Protein 4OQZ (pdb70)

B-factor: mean 64.64, std 20.41, range [25.81, 159.76]

Structure (mmCIF, N/CA/C/O backbone):
data_4OQZ
#
_entry.id   4OQZ
#
_cell.length_a   50.272
_cell.length_b   73.964
_cell.length_c   166.503
_cell.angle_alpha   90.00
_cell.angle_beta   90.00
_cell.angle_gamma   90.00
#
_symmetry.space_group_name_H-M   'I 2 2 2'
#
loop_
_entity.id
_entity.type
_entity.pdbx_description
1 polymer 'Putative oxidoreductase YfjR'
2 water water
#
loop_
_atom_site.group_PDB
_atom_site.id
_atom_site.type_symbol
_atom_site.label_atom_id
_atom_site.label_alt_id
_atom_site.label_comp_id
_atom_site.label_asym_id
_atom_site.label_entity_id
_atom_site.label_seq_id
_atom_site.pdbx_PDB_ins_code
_atom_site.Cartn_x
_atom_site.Cartn_y
_atom_site.Cartn_z
_atom_site.occupancy
_atom_site.B_iso_or_equiv
_atom_site.auth_seq_id
_atom_site.auth_comp_id
_atom_site.auth_asym_id
_atom_site.auth_atom_id
_atom_site.pdbx_PDB_model_num
ATOM 1 N N . GLN A 1 3 ? -14.815 0.755 -32.518 1.00 65.25 3 GLN A N 1
ATOM 2 C CA . GLN A 1 3 ? -14.832 0.251 -33.894 1.00 67.42 3 GLN A CA 1
ATOM 3 C C . GLN A 1 3 ? -15.853 -0.907 -33.996 1.00 67.69 3 GLN A C 1
ATOM 4 O O . GLN A 1 3 ? -17.017 -0.679 -33.695 1.00 67.75 3 GLN A O 1
ATOM 10 N N . SER A 1 4 ? -15.436 -2.127 -34.385 1.00 60.96 4 SER A N 1
ATOM 11 C CA . SER A 1 4 ? -16.295 -3.319 -34.455 1.00 60.02 4 SER A CA 1
ATOM 12 C C . SER A 1 4 ? -15.469 -4.522 -33.989 1.00 61.60 4 SER A C 1
ATOM 13 O O . SER A 1 4 ? -14.253 -4.520 -34.179 1.00 58.48 4 SER A O 1
ATOM 16 N N . VAL A 1 5 ? -16.111 -5.529 -33.342 1.00 58.31 5 VAL A N 1
ATOM 17 C CA . VAL A 1 5 ? -15.413 -6.713 -32.781 1.00 55.55 5 VAL A CA 1
ATOM 18 C C . VAL A 1 5 ? -16.313 -7.992 -32.683 1.00 61.00 5 VAL A C 1
ATOM 19 O O . VAL A 1 5 ? -17.537 -7.882 -32.582 1.00 61.64 5 VAL A O 1
ATOM 23 N N . THR A 1 6 ? -15.692 -9.188 -32.648 1.00 56.99 6 THR A N 1
ATOM 24 C CA . THR A 1 6 ? -16.430 -10.431 -32.433 1.00 56.85 6 THR A CA 1
ATOM 25 C C . THR A 1 6 ? -16.039 -11.070 -31.079 1.00 56.01 6 THR A C 1
ATOM 26 O O . THR A 1 6 ? -14.851 -11.122 -30.756 1.00 51.78 6 THR A O 1
ATOM 30 N N . VAL A 1 7 ? -17.051 -11.604 -30.334 1.00 52.93 7 VAL A N 1
ATOM 31 C CA . VAL A 1 7 ? -16.857 -12.361 -29.090 1.00 50.74 7 VAL A CA 1
ATOM 32 C C . VAL A 1 7 ? -17.490 -13.760 -29.270 1.00 58.42 7 VAL A C 1
ATOM 33 O O . VAL A 1 7 ? -18.685 -13.860 -29.529 1.00 57.58 7 VAL A O 1
ATOM 37 N N . ILE A 1 8 ? -16.672 -14.827 -29.168 1.00 57.86 8 ILE A N 1
ATOM 38 C CA . ILE A 1 8 ? -17.119 -16.225 -29.244 1.00 59.31 8 ILE A CA 1
ATOM 39 C C . ILE A 1 8 ? -16.911 -16.843 -27.841 1.00 60.83 8 ILE A C 1
ATOM 40 O O . ILE A 1 8 ? -15.823 -16.733 -27.284 1.00 57.39 8 ILE A O 1
ATOM 45 N N . GLY A 1 9 ? -17.973 -17.424 -27.283 1.00 58.44 9 GLY A N 1
ATOM 46 C CA . GLY A 1 9 ? -17.977 -18.048 -25.966 1.00 56.74 9 GLY A CA 1
ATOM 47 C C . GLY A 1 9 ? -18.615 -17.111 -24.981 1.00 60.21 9 GLY A C 1
ATOM 48 O O . GLY A 1 9 ? -17.989 -16.137 -24.570 1.00 57.86 9 GLY A O 1
ATOM 49 N N . LEU A 1 10 ? -19.882 -17.362 -24.634 1.00 61.14 10 LEU A N 1
ATOM 50 C CA . LEU A 1 10 ? -20.603 -16.457 -23.745 1.00 59.65 10 LEU A CA 1
ATOM 51 C C . LEU A 1 10 ? -20.930 -16.948 -22.347 1.00 66.16 10 LEU A C 1
ATOM 52 O O . LEU A 1 10 ? -22.083 -16.871 -21.896 1.00 69.28 10 LEU A O 1
ATOM 57 N N . GLY A 1 11 ? -19.894 -17.415 -21.666 1.00 60.87 11 GLY A N 1
ATOM 58 C CA . GLY A 1 11 ? -19.935 -17.781 -20.259 1.00 59.93 11 GLY A CA 1
ATOM 59 C C . GLY A 1 11 ? -19.839 -16.469 -19.500 1.00 60.52 11 GLY A C 1
ATOM 60 O O . GLY A 1 11 ? -19.848 -15.411 -20.136 1.00 59.69 11 GLY A O 1
ATOM 61 N N . PRO A 1 12 ? -19.731 -16.431 -18.166 1.00 55.52 12 PRO A N 1
ATOM 62 C CA . PRO A 1 12 ? -19.675 -15.117 -17.498 1.00 52.88 12 PRO A CA 1
ATOM 63 C C . PRO A 1 12 ? -18.529 -14.217 -17.974 1.00 53.00 12 PRO A C 1
ATOM 64 O O . PRO A 1 12 ? -18.706 -12.997 -18.070 1.00 50.74 12 PRO A O 1
ATOM 68 N N . MET A 1 13 ? -17.386 -14.818 -18.348 1.00 48.83 13 MET A N 1
ATOM 69 C CA . MET A 1 13 ? -16.237 -14.041 -18.828 1.00 45.68 13 MET A CA 1
ATOM 70 C C . MET A 1 13 ? -16.515 -13.343 -20.172 1.00 48.60 13 MET A C 1
ATOM 71 O O . MET A 1 13 ? -16.449 -12.118 -20.230 1.00 47.94 13 MET A O 1
ATOM 76 N N . GLY A 1 14 ? -16.922 -14.106 -21.184 1.00 44.96 14 GLY A N 1
ATOM 77 C CA . GLY A 1 14 ? -17.275 -13.591 -22.506 1.00 46.93 14 GLY A CA 1
ATOM 78 C C . GLY A 1 14 ? -18.465 -12.643 -22.533 1.00 52.11 14 GLY A C 1
ATOM 79 O O . GLY A 1 14 ? -18.468 -11.692 -23.324 1.00 51.46 14 GLY A O 1
ATOM 80 N N . GLN A 1 15 ? -19.491 -12.890 -21.669 1.00 48.84 15 GLN A N 1
ATOM 81 C CA . GLN A 1 15 ? -20.670 -12.006 -21.546 1.00 50.43 15 GLN A CA 1
ATOM 82 C C . GLN A 1 15 ? -20.210 -10.663 -20.978 1.00 53.82 15 GLN A C 1
ATOM 83 O O . GLN A 1 15 ? -20.683 -9.624 -21.435 1.00 54.76 15 GLN A O 1
ATOM 89 N N . ALA A 1 16 ? -19.254 -10.676 -20.021 1.00 49.16 16 ALA A N 1
ATOM 90 C CA . ALA A 1 16 ? -18.759 -9.414 -19.459 1.00 47.75 16 ALA A CA 1
ATOM 91 C C . ALA A 1 16 ? -17.920 -8.635 -20.494 1.00 50.83 16 ALA A C 1
ATOM 92 O O . ALA A 1 16 ? -18.029 -7.401 -20.542 1.00 51.19 16 ALA A O 1
ATOM 94 N N . MET A 1 17 ? -17.156 -9.356 -21.350 1.00 46.28 17 MET A N 1
ATOM 95 C CA . MET A 1 17 ? -16.309 -8.777 -22.415 1.00 47.24 17 MET A CA 1
ATOM 96 C C . MET A 1 17 ? -17.191 -8.080 -23.471 1.00 53.00 17 MET A C 1
ATOM 97 O O . MET A 1 17 ? -17.002 -6.890 -23.738 1.00 55.36 17 MET A O 1
ATOM 102 N N . ALA A 1 18 ? -18.188 -8.790 -24.011 1.00 48.24 18 ALA A N 1
ATOM 103 C CA . ALA A 1 18 ? -19.160 -8.214 -24.954 1.00 50.74 18 ALA A CA 1
ATOM 104 C C . ALA A 1 18 ? -19.868 -6.938 -24.431 1.00 55.53 18 ALA A C 1
ATOM 105 O O . ALA A 1 18 ? -19.977 -5.965 -25.173 1.00 57.88 18 ALA A O 1
ATOM 107 N N . ALA A 1 19 ? -20.301 -6.926 -23.162 1.00 51.77 19 ALA A N 1
ATOM 108 C CA . ALA A 1 19 ? -20.967 -5.781 -22.522 1.00 53.14 19 ALA A CA 1
ATOM 109 C C . ALA A 1 19 ? -20.005 -4.572 -22.406 1.00 54.03 19 ALA A C 1
ATOM 110 O O . ALA A 1 19 ? -20.434 -3.437 -22.623 1.00 55.24 19 ALA A O 1
ATOM 112 N N . ALA A 1 20 ? -18.708 -4.822 -22.094 1.00 46.95 20 ALA A N 1
ATOM 113 C CA . ALA A 1 20 ? -17.662 -3.794 -22.051 1.00 46.56 20 ALA A CA 1
ATOM 114 C C . ALA A 1 20 ? -17.470 -3.225 -23.475 1.00 51.48 20 ALA A C 1
ATOM 115 O O . ALA A 1 20 ? -17.427 -2.000 -23.636 1.00 53.46 20 ALA A O 1
ATOM 117 N N . TYR A 1 21 ? -17.457 -4.107 -24.513 1.00 44.99 21 TYR A N 1
ATOM 118 C CA . TYR A 1 21 ? -17.381 -3.636 -25.898 1.00 47.58 21 TYR A CA 1
ATOM 119 C C . TYR A 1 21 ? -18.602 -2.807 -26.304 1.00 56.23 21 TYR A C 1
ATOM 120 O O . TYR A 1 21 ? -18.435 -1.739 -26.888 1.00 58.70 21 TYR A O 1
ATOM 129 N N . LEU A 1 22 ? -19.826 -3.252 -25.945 1.00 54.97 22 LEU A N 1
ATOM 130 C CA . LEU A 1 22 ? -21.045 -2.499 -26.230 1.00 57.05 22 LEU A CA 1
ATOM 131 C C . LEU A 1 22 ? -21.049 -1.139 -25.495 1.00 62.39 22 LEU A C 1
ATOM 132 O O . LEU A 1 22 ? -21.427 -0.130 -26.091 1.00 65.63 22 LEU A O 1
ATOM 137 N N . ASP A 1 23 ? -20.575 -1.114 -24.236 1.00 56.12 23 ASP A N 1
ATOM 138 C CA . ASP A 1 23 ? -20.474 0.106 -23.407 1.00 59.13 23 ASP A CA 1
ATOM 139 C C . ASP A 1 23 ? -19.555 1.160 -24.035 1.00 64.38 23 ASP A C 1
ATOM 140 O O . ASP A 1 23 ? -19.733 2.350 -23.774 1.00 65.92 23 ASP A O 1
ATOM 145 N N . ARG A 1 24 ? -18.536 0.702 -24.806 1.00 57.89 24 ARG A N 1
ATOM 146 C CA . ARG A 1 24 ? -17.567 1.562 -25.477 1.00 58.01 24 ARG A CA 1
ATOM 147 C C . ARG A 1 24 ? -17.930 1.929 -26.923 1.00 66.25 24 ARG A C 1
ATOM 148 O O . ARG A 1 24 ? -17.140 2.588 -27.601 1.00 68.35 24 ARG A O 1
ATOM 156 N N . GLY A 1 25 ? -19.138 1.560 -27.352 1.00 64.08 25 GLY A N 1
ATOM 157 C CA . GLY A 1 25 ? -19.659 1.875 -28.675 1.00 66.80 25 GLY A CA 1
ATOM 158 C C . GLY A 1 25 ? -19.265 0.916 -29.774 1.00 69.50 25 GLY A C 1
ATOM 159 O O . GLY A 1 25 ? -19.430 1.235 -30.956 1.00 71.61 25 GLY A O 1
ATOM 160 N N . TYR A 1 26 ? -18.746 -0.265 -29.407 1.00 62.48 26 TYR A N 1
ATOM 161 C CA . TYR A 1 26 ? -18.339 -1.239 -30.427 1.00 61.01 26 TYR A CA 1
ATOM 162 C C . TYR A 1 26 ? -19.532 -1.944 -31.035 1.00 67.19 26 TYR A C 1
ATOM 163 O O . TYR A 1 26 ? -20.450 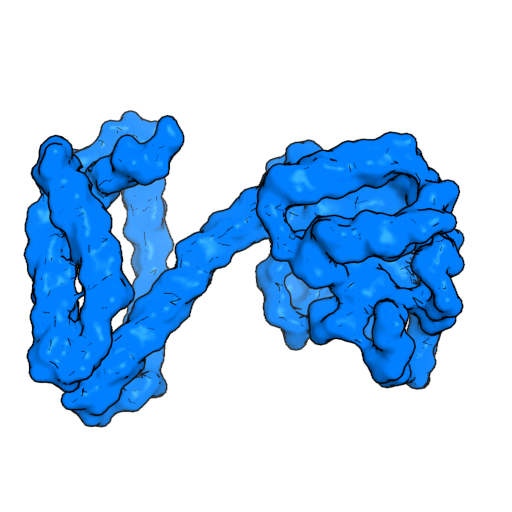-2.360 -30.333 1.00 65.39 26 TYR A O 1
ATOM 172 N N . GLU A 1 27 ? -19.496 -2.103 -32.361 1.00 67.38 27 GLU A N 1
ATOM 173 C CA . GLU A 1 27 ? -20.448 -2.884 -33.117 1.00 69.06 27 GLU A CA 1
ATOM 174 C C . GLU A 1 27 ? -20.084 -4.328 -32.732 1.00 68.42 27 GLU A C 1
ATOM 175 O O . GLU A 1 27 ? -18.969 -4.767 -33.011 1.00 64.17 27 GLU A O 1
ATOM 181 N N . VAL A 1 28 ? -20.954 -5.021 -31.975 1.00 66.52 28 VAL A N 1
ATOM 182 C CA . VAL A 1 28 ? -20.611 -6.377 -31.494 1.00 64.63 28 VAL A CA 1
ATOM 183 C C . VAL A 1 28 ? -21.353 -7.547 -32.180 1.00 67.65 28 VAL A C 1
ATOM 184 O O . VAL A 1 28 ? -22.584 -7.569 -32.192 1.00 67.98 28 VAL A O 1
ATOM 188 N N . THR A 1 29 ? -20.576 -8.535 -32.688 1.00 63.81 29 THR A N 1
ATOM 189 C CA . THR A 1 29 ? -21.068 -9.783 -33.298 1.00 66.32 29 THR A CA 1
ATOM 190 C C . THR A 1 29 ? -20.710 -10.916 -32.339 1.00 71.73 29 THR A C 1
ATOM 191 O O . THR A 1 29 ? -19.603 -10.934 -31.807 1.00 69.05 29 THR A O 1
ATOM 195 N N . LEU A 1 30 ? -21.660 -11.821 -32.063 1.00 72.02 30 LEU A N 1
ATOM 196 C CA . LEU A 1 30 ? -21.447 -12.911 -31.099 1.00 70.67 30 LEU A CA 1
ATOM 197 C C . LEU A 1 30 ? -21.665 -14.307 -31.685 1.00 76.65 30 LEU A C 1
ATOM 198 O O . LEU A 1 30 ? -22.210 -14.451 -32.769 1.00 78.13 30 LEU A O 1
ATOM 203 N N . TRP A 1 31 ? -21.283 -15.325 -30.891 1.00 72.60 31 TRP A N 1
ATOM 204 C CA . TRP A 1 31 ? -21.542 -16.747 -31.045 1.00 74.10 31 TRP A CA 1
ATOM 205 C C . TRP A 1 31 ? -21.374 -17.517 -29.721 1.00 73.80 31 TRP A C 1
ATOM 206 O O . TRP A 1 31 ? -20.458 -17.232 -28.947 1.00 66.87 31 TRP A O 1
ATOM 217 N N . ASN A 1 32 ? -22.283 -18.476 -29.465 1.00 73.20 32 ASN A N 1
ATOM 218 C CA . ASN A 1 32 ? -22.248 -19.393 -28.326 1.00 73.38 32 ASN A CA 1
ATOM 219 C C . ASN A 1 32 ? -22.980 -20.680 -28.701 1.00 82.88 32 ASN A C 1
ATOM 220 O O . ASN A 1 32 ? -23.936 -20.632 -29.490 1.00 85.45 32 ASN A O 1
ATOM 225 N N . ARG A 1 33 ? -22.536 -21.830 -28.140 1.00 81.63 33 ARG A N 1
ATOM 226 C CA . ARG A 1 33 ? -23.164 -23.140 -28.371 1.00 87.34 33 ARG A CA 1
ATOM 227 C C . ARG A 1 33 ? -24.610 -23.129 -27.849 1.00 96.65 33 ARG A C 1
ATOM 228 O O . ARG A 1 33 ? -25.482 -23.753 -28.446 1.00 101.57 33 ARG A O 1
ATOM 236 N N . THR A 1 34 ? -24.851 -22.394 -26.744 1.00 92.64 34 THR A N 1
ATOM 237 C CA . THR A 1 34 ? -26.172 -22.209 -26.146 1.00 95.13 34 THR A CA 1
ATOM 238 C C . THR A 1 34 ? -26.587 -20.768 -26.484 1.00 99.29 34 THR A C 1
ATOM 239 O O . THR A 1 34 ? -25.989 -19.824 -25.966 1.00 94.98 34 THR A O 1
ATOM 243 N N . ALA A 1 35 ? -27.549 -20.603 -27.417 1.00 100.94 35 ALA A N 1
ATOM 244 C CA . ALA A 1 35 ? -28.026 -19.296 -27.892 1.00 100.86 35 ALA A CA 1
ATOM 245 C C . ALA A 1 35 ? -28.679 -18.429 -26.809 1.00 103.91 35 ALA A C 1
ATOM 246 O O . ALA A 1 35 ? -28.507 -17.209 -26.829 1.00 100.88 35 ALA A O 1
ATOM 248 N N . SER A 1 36 ? -29.396 -19.059 -25.854 1.00 102.90 36 SER A N 1
ATOM 249 C CA . SER A 1 36 ? -30.080 -18.382 -24.745 1.00 101.84 36 SER A CA 1
ATOM 250 C C . SER A 1 36 ? -29.160 -17.606 -23.796 1.00 98.62 36 SER A C 1
ATOM 251 O O . SER A 1 36 ? -29.651 -16.864 -22.946 1.00 97.65 36 SER A O 1
ATOM 254 N N . ARG A 1 37 ? -27.825 -17.736 -23.965 1.00 91.04 37 ARG A N 1
ATOM 255 C CA . ARG A 1 37 ? -26.847 -16.997 -23.172 1.00 84.97 37 ARG A CA 1
ATOM 256 C C . ARG A 1 37 ? -26.507 -15.627 -23.789 1.00 84.23 37 ARG A C 1
ATOM 257 O O . ARG A 1 37 ? -25.959 -14.774 -23.103 1.00 81.57 37 ARG A O 1
ATOM 265 N N . ALA A 1 38 ? -26.905 -15.395 -25.049 1.00 81.03 38 ALA A N 1
ATOM 266 C CA . ALA A 1 38 ? -26.720 -14.134 -25.773 1.00 79.52 38 ALA A CA 1
ATOM 267 C C . ALA A 1 38 ? -27.946 -13.193 -25.697 1.00 86.04 38 ALA A C 1
ATOM 268 O O . ALA A 1 38 ? -27.860 -12.064 -26.192 1.00 85.81 38 ALA A O 1
ATOM 270 N N . ASP A 1 39 ? -29.081 -13.661 -25.097 1.00 83.89 39 ASP A N 1
ATOM 271 C CA . ASP A 1 39 ? -30.350 -12.932 -24.969 1.00 86.39 39 ASP A CA 1
ATOM 272 C C . ASP A 1 39 ? -30.185 -11.472 -24.553 1.00 86.52 39 ASP A C 1
ATOM 273 O O . ASP A 1 39 ? -30.454 -10.580 -25.351 1.00 87.10 39 ASP A O 1
ATOM 278 N N . ALA A 1 40 ? -29.713 -11.235 -23.332 1.00 80.55 40 ALA A N 1
ATOM 279 C CA . ALA A 1 40 ? -29.506 -9.894 -22.779 1.00 79.05 40 ALA A CA 1
ATOM 280 C C . ALA A 1 40 ? -28.622 -9.031 -23.694 1.00 79.54 40 ALA A C 1
ATOM 281 O O . ALA A 1 40 ? -28.993 -7.896 -24.002 1.00 79.83 40 ALA A O 1
ATOM 283 N N . LEU A 1 41 ? -27.512 -9.601 -24.194 1.00 72.50 41 LEU A N 1
ATOM 284 C CA . LEU A 1 41 ? -26.604 -8.918 -25.107 1.00 69.92 41 LEU A CA 1
ATOM 285 C C . LEU A 1 41 ? -27.306 -8.483 -26.402 1.00 76.84 41 LEU A C 1
ATOM 286 O O . LEU A 1 41 ? -27.166 -7.320 -26.770 1.00 75.81 41 LEU A O 1
ATOM 291 N N . VAL A 1 42 ? -28.109 -9.385 -27.051 1.00 77.46 42 VAL A N 1
ATOM 292 C CA . VAL A 1 42 ? -28.873 -9.088 -28.275 1.00 82.63 42 VAL A CA 1
ATOM 293 C C . VAL A 1 42 ? -29.867 -7.947 -28.021 1.00 90.09 42 VAL A C 1
ATOM 294 O O . VAL A 1 42 ? -29.994 -7.043 -28.853 1.00 90.57 42 VAL A O 1
ATOM 298 N N . ALA A 1 43 ? -30.545 -7.985 -26.862 1.00 88.07 43 ALA A N 1
ATOM 299 C CA . ALA A 1 43 ? -31.527 -6.972 -26.467 1.00 91.21 43 ALA A CA 1
ATOM 300 C C . ALA A 1 43 ? -30.879 -5.591 -26.360 1.00 92.40 43 ALA A C 1
ATOM 301 O O . ALA A 1 43 ? -31.554 -4.602 -26.594 1.00 94.79 43 ALA A O 1
ATOM 303 N N . ARG A 1 44 ? -29.564 -5.539 -26.066 1.00 83.51 44 ARG A N 1
ATOM 304 C CA . ARG A 1 44 ? -28.741 -4.326 -25.953 1.00 80.82 44 ARG A CA 1
ATOM 305 C C . ARG A 1 44 ? -28.190 -3.828 -27.296 1.00 85.05 44 ARG A C 1
ATOM 306 O O . ARG A 1 44 ? -27.739 -2.687 -27.388 1.00 86.43 44 ARG A O 1
ATOM 314 N N . GLY A 1 45 ? -28.225 -4.677 -28.312 1.00 79.96 45 GLY A N 1
ATOM 315 C CA . GLY A 1 45 ? -27.807 -4.292 -29.651 1.00 80.81 45 GLY A CA 1
ATOM 316 C C . GLY A 1 45 ? -26.724 -5.156 -30.259 1.00 81.00 45 GLY A C 1
ATOM 317 O O . GLY A 1 45 ? -26.286 -4.878 -31.377 1.00 80.72 45 GLY A O 1
ATOM 318 N N . ALA A 1 46 ? -26.271 -6.199 -29.530 1.00 73.27 46 ALA A N 1
ATOM 319 C CA . ALA A 1 46 ? -25.276 -7.129 -30.059 1.00 70.63 46 ALA A CA 1
ATOM 320 C C . ALA A 1 46 ? -25.946 -8.036 -31.113 1.00 77.33 46 ALA A C 1
ATOM 321 O O . ALA A 1 46 ? -27.167 -8.260 -31.066 1.00 79.75 46 ALA A O 1
ATOM 323 N N . LYS A 1 47 ? -25.186 -8.457 -32.120 1.00 73.71 47 LYS A N 1
ATOM 324 C CA . LYS A 1 47 ? -25.732 -9.279 -33.209 1.00 77.33 47 LYS A CA 1
ATOM 325 C C . LYS A 1 47 ? -25.320 -10.729 -32.982 1.00 81.02 47 LYS A C 1
ATOM 326 O O . LYS A 1 47 ? -24.126 -11.012 -32.809 1.00 77.21 47 LYS A O 1
ATOM 332 N N . LEU A 1 48 ? -26.304 -11.635 -32.937 1.00 80.01 48 LEU A N 1
ATOM 333 C CA . LEU A 1 48 ? -26.075 -13.064 -32.732 1.00 81.16 48 LEU A CA 1
ATOM 334 C C . LEU A 1 48 ? -25.814 -13.701 -34.086 1.00 87.37 48 LEU A C 1
ATOM 335 O O . LEU A 1 48 ? -26.634 -13.536 -34.985 1.00 91.99 48 LEU A O 1
ATOM 340 N N . ALA A 1 49 ? -24.702 -14.432 -34.256 1.00 81.28 49 ALA A N 1
ATOM 341 C CA . ALA A 1 49 ? -24.464 -15.111 -35.543 1.00 83.88 49 ALA A CA 1
ATOM 342 C C . ALA A 1 49 ? -25.169 -16.469 -35.529 1.00 90.44 49 ALA A C 1
ATOM 343 O O . ALA A 1 49 ? -25.442 -17.004 -34.451 1.00 88.63 49 ALA A O 1
ATOM 345 N N . ALA A 1 50 ? -25.496 -17.028 -36.710 1.00 91.84 50 ALA A N 1
ATOM 346 C CA . ALA A 1 50 ? -26.149 -18.333 -36.711 1.00 94.67 50 ALA A CA 1
ATOM 347 C C . ALA A 1 50 ? -25.123 -19.460 -36.635 1.00 96.56 50 ALA A C 1
ATOM 348 O O . ALA A 1 50 ? -25.470 -20.578 -36.244 1.00 98.83 50 ALA A O 1
ATOM 350 N N . THR A 1 51 ? -23.850 -19.159 -36.986 1.00 88.85 51 THR A N 1
ATOM 351 C CA . THR A 1 51 ? -22.738 -20.114 -37.004 1.00 87.66 51 THR A CA 1
ATOM 352 C C . THR A 1 51 ? -21.416 -19.416 -36.632 1.00 87.34 51 THR A C 1
ATOM 353 O O . THR A 1 51 ? -21.311 -18.198 -36.819 1.00 83.65 51 THR A O 1
ATOM 357 N N . PRO A 1 52 ? -20.362 -20.189 -36.242 1.00 84.17 52 PRO A N 1
ATOM 358 C CA . PRO A 1 52 ? -19.040 -19.586 -35.994 1.00 79.83 52 PRO A CA 1
ATOM 359 C C . PRO A 1 52 ? -18.411 -18.915 -37.226 1.00 82.48 52 PRO A C 1
ATOM 360 O O . PRO A 1 52 ? -17.698 -17.929 -37.076 1.00 78.99 52 PRO A O 1
ATOM 364 N N . GLU A 1 53 ? -18.681 -19.441 -38.441 1.00 83.20 53 GLU A N 1
ATOM 365 C CA . GLU A 1 53 ? -18.182 -18.916 -39.721 1.00 83.04 53 GLU A CA 1
ATOM 366 C C . GLU A 1 53 ? -18.529 -17.432 -39.888 1.00 81.54 53 GLU A C 1
ATOM 367 O O . GLU A 1 53 ? -17.632 -16.614 -40.113 1.00 79.80 53 GLU A O 1
ATOM 373 N N . GLN A 1 54 ? -19.832 -17.098 -39.725 1.00 75.55 54 GLN A N 1
ATOM 374 C CA . GLN A 1 54 ? -20.398 -15.756 -39.856 1.00 74.88 54 GLN A CA 1
ATOM 375 C C . GLN A 1 54 ? -19.887 -14.847 -38.752 1.00 79.96 54 GLN A C 1
ATOM 376 O O . GLN A 1 54 ? -19.620 -13.673 -39.011 1.00 79.77 54 GLN A O 1
ATOM 382 N N . ALA A 1 55 ? -19.705 -15.400 -37.535 1.00 76.02 55 ALA A N 1
ATOM 383 C CA . ALA A 1 55 ? -19.148 -14.662 -36.396 1.00 72.78 55 ALA A CA 1
ATOM 384 C C . ALA A 1 55 ? -17.708 -14.231 -36.725 1.00 74.49 55 ALA A C 1
ATOM 385 O O . ALA A 1 55 ? -17.386 -13.065 -36.515 1.00 74.79 55 ALA A O 1
ATOM 387 N N . LEU A 1 56 ? -16.880 -15.144 -37.297 1.00 70.81 56 LEU A N 1
ATOM 388 C CA . LEU A 1 56 ? -15.470 -14.909 -37.680 1.00 69.91 56 LEU A CA 1
ATOM 389 C C . LEU A 1 56 ? -15.291 -13.903 -38.818 1.00 73.85 56 LEU A C 1
ATOM 390 O O . LEU A 1 56 ? -14.522 -12.955 -38.680 1.00 71.19 56 LEU A O 1
ATOM 395 N N . SER A 1 57 ? -15.981 -14.120 -39.946 1.00 72.39 57 SER A N 1
ATOM 396 C CA . SER A 1 57 ? -15.860 -13.250 -41.114 1.00 74.47 57 SER A CA 1
ATOM 397 C C . SER A 1 57 ? -16.433 -11.830 -40.956 1.00 79.11 57 SER A C 1
ATOM 398 O O . SER A 1 57 ? -16.198 -10.981 -41.821 1.00 80.51 57 SER A O 1
ATOM 401 N N . ALA A 1 58 ? -17.123 -11.554 -39.834 1.00 75.00 58 ALA A N 1
ATOM 402 C CA . ALA A 1 58 ? -17.710 -10.244 -39.558 1.00 74.33 58 ALA A CA 1
ATOM 403 C C . ALA A 1 58 ? -16.660 -9.201 -39.148 1.00 74.94 58 ALA A C 1
ATOM 404 O O . 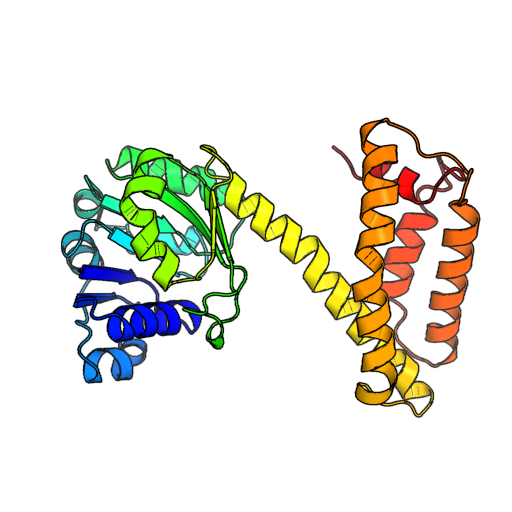ALA A 1 58 ? -16.933 -7.999 -39.269 1.00 74.49 58 ALA A O 1
ATOM 406 N N . ASN A 1 59 ? -15.485 -9.648 -38.623 1.00 68.42 59 ASN A N 1
ATOM 407 C CA . ASN A 1 59 ? -14.443 -8.743 -38.131 1.00 66.07 59 ASN A CA 1
ATOM 408 C C . ASN A 1 59 ? -13.044 -9.314 -38.200 1.00 68.64 59 ASN A C 1
ATOM 409 O O . ASN A 1 59 ? -12.861 -10.524 -38.075 1.00 67.43 59 ASN A O 1
ATOM 414 N N . GLU A 1 60 ? -12.048 -8.418 -38.298 1.00 65.97 60 GLU A N 1
ATOM 415 C CA . GLU A 1 60 ? -10.621 -8.763 -38.275 1.00 65.51 60 GLU A CA 1
ATOM 416 C C . GLU A 1 60 ? -10.200 -9.206 -36.841 1.00 64.19 60 GLU A C 1
ATOM 417 O O . GLU A 1 60 ? -9.366 -10.108 -36.710 1.00 63.91 60 GLU A O 1
ATOM 423 N N . LEU A 1 61 ? -10.760 -8.565 -35.781 1.00 56.86 61 LEU A N 1
ATOM 424 C CA . LEU A 1 61 ? -10.463 -8.934 -34.385 1.00 52.17 61 LEU A CA 1
ATOM 425 C C . LEU A 1 61 ? -11.529 -9.882 -33.830 1.00 52.87 61 LEU A C 1
ATOM 426 O O . LEU A 1 61 ? -12.690 -9.524 -33.788 1.00 50.46 61 LEU A O 1
ATOM 431 N N . VAL A 1 62 ? -11.125 -11.097 -33.434 1.00 51.91 62 VAL A N 1
ATOM 432 C CA . VAL A 1 62 ? -12.020 -12.125 -32.889 1.00 52.31 62 VAL A CA 1
ATOM 433 C C . VAL A 1 62 ? -11.546 -12.495 -31.464 1.00 54.42 62 VAL A C 1
ATOM 434 O O . VAL A 1 62 ? -10.422 -12.992 -31.279 1.00 51.72 62 VAL A O 1
ATOM 438 N N . ILE A 1 63 ? -12.428 -12.243 -30.475 1.00 52.67 63 ILE A N 1
ATOM 439 C CA . ILE A 1 63 ? -12.175 -12.527 -29.067 1.00 49.74 63 ILE A CA 1
ATOM 440 C C . ILE A 1 63 ? -12.757 -13.887 -28.720 1.00 54.88 63 ILE A C 1
ATOM 441 O O . ILE A 1 63 ? -13.964 -14.090 -28.882 1.00 56.32 63 ILE A O 1
ATOM 446 N N . LEU A 1 64 ? -11.898 -14.826 -28.280 1.00 52.01 64 LEU A N 1
ATOM 447 C CA . LEU A 1 64 ? -12.341 -16.169 -27.885 1.00 53.88 64 LEU A CA 1
ATOM 448 C C . LEU A 1 64 ? -12.279 -16.347 -26.354 1.00 56.42 64 LEU A C 1
ATOM 449 O O . LEU A 1 64 ? -11.244 -16.107 -25.737 1.00 53.20 64 LEU A O 1
ATOM 454 N N . SER A 1 65 ? -13.405 -16.752 -25.758 1.00 54.17 65 SER A N 1
ATOM 455 C CA . SER A 1 65 ? -13.513 -17.028 -24.328 1.00 52.52 65 SER A CA 1
ATOM 456 C C . SER A 1 65 ? -14.271 -18.341 -24.142 1.00 60.65 65 SER A C 1
ATOM 457 O O . SER A 1 65 ? -15.438 -18.353 -23.752 1.00 59.32 65 SER A O 1
ATOM 460 N N . LEU A 1 66 ? -13.594 -19.446 -24.476 1.00 61.73 66 LEU A N 1
ATOM 461 C CA . LEU A 1 66 ? -14.132 -20.801 -24.391 1.00 65.40 66 LEU A CA 1
ATOM 462 C C . LEU A 1 66 ? -13.598 -21.520 -23.146 1.00 69.78 66 LEU A C 1
ATOM 463 O O . LEU A 1 66 ? -12.821 -20.932 -22.387 1.00 66.33 66 LEU A O 1
ATOM 468 N N . ILE A 1 67 ? -14.034 -22.773 -22.916 1.00 70.55 67 ILE A N 1
ATOM 469 C CA . ILE A 1 67 ? -13.645 -23.574 -21.745 1.00 70.92 67 ILE A CA 1
ATOM 470 C C . ILE A 1 67 ? -12.121 -23.753 -21.667 1.00 73.75 67 ILE A C 1
ATOM 471 O O . ILE A 1 67 ? -11.508 -23.459 -20.636 1.00 70.72 67 ILE A O 1
ATOM 476 N N . ASP A 1 68 ? -11.524 -24.193 -22.780 1.00 72.18 68 ASP A N 1
ATOM 477 C CA . ASP A 1 68 ? -10.102 -24.499 -22.920 1.00 71.89 68 ASP A CA 1
ATOM 478 C C . ASP A 1 68 ? -9.722 -24.487 -24.424 1.00 79.76 68 ASP A C 1
ATOM 479 O O . ASP A 1 68 ? -10.566 -24.135 -25.257 1.00 79.87 68 ASP A O 1
ATOM 484 N N . TYR A 1 69 ? -8.463 -24.886 -24.772 1.00 78.45 69 TYR A N 1
ATOM 485 C CA . TYR A 1 69 ? -8.027 -24.960 -26.169 1.00 80.48 69 TYR A CA 1
ATOM 486 C C . TYR A 1 69 ? -8.658 -26.136 -26.885 1.00 88.47 69 TYR A C 1
ATOM 487 O O . TYR A 1 69 ? -8.940 -26.021 -28.071 1.00 90.34 69 TYR A O 1
ATOM 496 N N . ASP A 1 70 ? -8.948 -27.237 -26.162 1.00 86.87 70 ASP A N 1
ATOM 497 C CA . ASP A 1 70 ? -9.599 -28.435 -26.720 1.00 91.41 70 ASP A CA 1
ATOM 498 C C . ASP A 1 70 ? -10.991 -28.113 -27.295 1.00 95.89 70 ASP A C 1
ATOM 499 O O . ASP A 1 70 ? -11.393 -28.719 -28.285 1.00 98.92 70 ASP A O 1
ATOM 504 N N . ALA A 1 71 ? -11.716 -27.159 -26.668 1.00 89.34 71 ALA A N 1
ATOM 505 C CA . ALA A 1 71 ? -13.044 -26.714 -27.092 1.00 89.82 71 ALA A CA 1
ATOM 506 C C . ALA A 1 71 ? -12.966 -25.794 -28.312 1.00 94.60 71 ALA A C 1
ATOM 507 O O . ALA A 1 71 ? -13.934 -25.713 -29.068 1.00 97.68 71 ALA A O 1
ATOM 509 N N . MET A 1 72 ? -11.816 -25.115 -28.508 1.00 89.08 72 MET A N 1
ATOM 510 C CA . MET A 1 72 ? -11.544 -24.184 -29.614 1.00 88.75 72 MET A CA 1
ATOM 511 C C . MET A 1 72 ? -11.552 -24.866 -30.987 1.00 93.97 72 MET A C 1
ATOM 512 O O . MET A 1 72 ? -12.053 -24.279 -31.947 1.00 94.51 72 MET A O 1
ATOM 517 N N . TYR A 1 73 ? -11.007 -26.095 -31.075 1.00 91.33 73 TYR A N 1
ATOM 518 C CA . TYR A 1 73 ? -10.938 -26.881 -32.317 1.00 94.75 73 TYR A CA 1
ATOM 519 C C . TYR A 1 73 ? -12.308 -27.283 -32.874 1.00 100.17 73 TYR A C 1
ATOM 520 O O . TYR A 1 73 ? -12.418 -27.589 -34.069 1.00 103.34 73 TYR A O 1
ATOM 529 N N . GLY A 1 74 ? -13.322 -27.276 -32.004 1.00 94.06 74 GLY A N 1
ATOM 530 C CA . GLY A 1 74 ? -14.711 -27.572 -32.338 1.00 96.07 74 GLY A CA 1
ATOM 531 C C . GLY A 1 74 ? -15.371 -26.413 -33.058 1.00 97.14 74 GLY A C 1
ATOM 532 O O . GLY A 1 74 ? -16.093 -26.626 -34.037 1.00 99.28 74 GLY A O 1
ATOM 533 N N . VAL A 1 75 ? -15.123 -25.167 -32.573 1.00 88.70 75 VAL A N 1
ATOM 534 C CA . VAL A 1 75 ? -15.637 -23.931 -33.177 1.00 87.16 75 VAL A CA 1
ATOM 535 C C . VAL A 1 75 ? -15.092 -23.822 -34.618 1.00 94.47 75 VAL A C 1
ATOM 536 O O . VAL A 1 75 ? -15.861 -23.673 -35.570 1.00 96.08 75 VAL A O 1
ATOM 540 N N . LEU A 1 76 ? -13.774 -23.997 -34.763 1.00 91.91 76 LEU A N 1
ATOM 541 C CA . LEU A 1 76 ? -13.054 -23.934 -36.032 1.00 94.11 76 LEU A CA 1
ATOM 542 C C . LEU A 1 76 ? -13.335 -25.107 -36.986 1.00 104.31 76 LEU A C 1
ATOM 543 O O . LEU A 1 76 ? -13.017 -24.996 -38.169 1.00 106.50 76 LEU A O 1
ATOM 548 N N . GLU A 1 77 ? -13.958 -26.203 -36.490 1.00 103.73 77 GLU A N 1
ATOM 549 C CA . GLU A 1 77 ? -14.280 -27.415 -37.258 1.00 109.14 77 GLU A CA 1
ATOM 550 C C . GL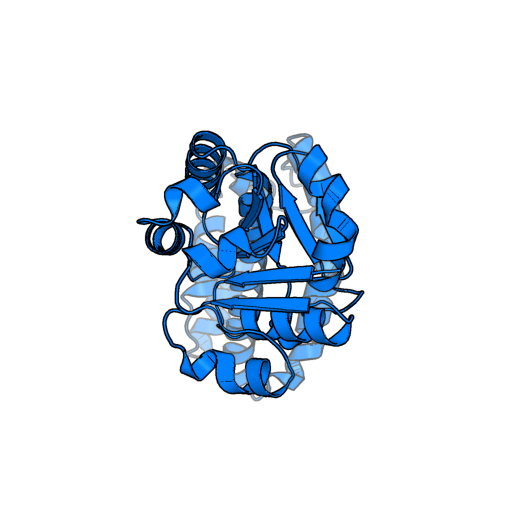U A 1 77 ? -15.312 -27.219 -38.394 1.00 117.54 77 GLU A C 1
ATOM 551 O O . GLU A 1 77 ? -16.455 -27.683 -38.299 1.0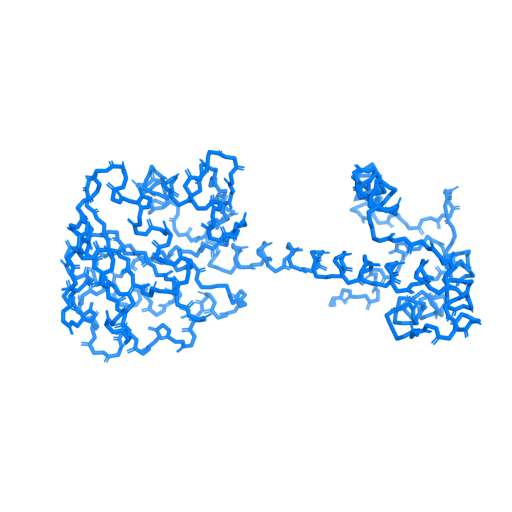0 121.28 77 GLU A O 1
ATOM 557 N N . GLY A 1 78 ? -14.869 -26.584 -39.479 1.00 113.15 78 GLY A N 1
ATOM 558 C CA . GLY A 1 78 ? -15.681 -26.300 -40.662 1.00 115.23 78 GLY A CA 1
ATOM 559 C C . GLY A 1 78 ? -15.690 -24.829 -41.037 1.00 113.74 78 GLY A C 1
ATOM 560 O O . GLY A 1 78 ? -16.224 -24.452 -42.084 1.00 116.30 78 GLY A O 1
ATOM 561 N N . ALA A 1 79 ? -15.086 -23.995 -40.178 1.00 102.65 79 ALA A N 1
ATOM 562 C CA . ALA A 1 79 ? -14.973 -22.544 -40.325 1.00 98.17 79 ALA A CA 1
ATOM 563 C C . ALA A 1 79 ? -13.617 -22.124 -40.930 1.00 98.11 79 ALA A C 1
ATOM 564 O O . ALA A 1 79 ? -13.345 -20.929 -41.086 1.00 95.46 79 ALA A O 1
ATOM 566 N N . GLU A 1 80 ? -12.791 -23.132 -41.279 1.00 93.51 80 GLU A N 1
ATOM 567 C CA . GLU A 1 80 ? -11.440 -23.084 -41.853 1.00 92.60 80 GLU A CA 1
ATOM 568 C C . GLU A 1 80 ? -11.048 -21.782 -42.568 1.00 93.68 80 GLU A C 1
ATOM 569 O O . GLU A 1 80 ? -10.180 -21.065 -42.073 1.00 91.17 80 GLU A O 1
ATOM 575 N N . GLU A 1 81 ? -11.709 -21.469 -43.700 1.00 91.03 81 GLU A N 1
ATOM 576 C CA . GLU A 1 81 ? -11.464 -20.283 -44.533 1.00 90.14 81 GLU A CA 1
ATOM 577 C C . GLU A 1 81 ? -11.707 -18.927 -43.830 1.00 88.60 81 GLU A C 1
ATOM 578 O O . GLU A 1 81 ? -11.088 -17.932 -44.209 1.00 87.21 81 GLU A O 1
ATOM 584 N N . ALA A 1 82 ? -12.595 -18.872 -42.826 1.00 82.30 82 ALA A N 1
ATOM 585 C CA . ALA A 1 82 ? -12.857 -17.605 -42.138 1.00 78.18 82 ALA A CA 1
ATOM 586 C C . ALA A 1 82 ? -11.711 -17.180 -41.217 1.00 78.45 82 ALA A C 1
ATOM 587 O O . ALA A 1 82 ? -11.694 -16.039 -40.764 1.00 75.05 82 ALA A O 1
ATOM 589 N N . VAL A 1 83 ? -10.762 -18.087 -40.947 1.00 75.71 83 VAL A N 1
ATOM 590 C CA . VAL A 1 83 ? -9.599 -17.817 -40.096 1.00 73.01 83 VAL A CA 1
ATOM 591 C C . VAL A 1 83 ? -8.577 -16.906 -40.805 1.00 74.62 83 VAL A C 1
ATOM 592 O O . VAL A 1 83 ? -7.994 -16.050 -40.145 1.00 69.69 83 VAL A O 1
ATOM 596 N N . ALA A 1 84 ? -8.394 -17.055 -42.146 1.00 73.34 84 ALA A N 1
ATOM 597 C CA . ALA A 1 84 ? -7.427 -16.258 -42.925 1.00 74.38 84 ALA A CA 1
ATOM 598 C C . ALA A 1 84 ? -7.574 -14.721 -42.813 1.00 78.16 84 ALA A C 1
ATOM 599 O O . ALA A 1 84 ? -8.678 -14.184 -42.973 1.00 77.23 84 ALA A O 1
ATOM 601 N N . GLY A 1 85 ? -6.449 -14.052 -42.528 1.00 75.57 85 GLY A N 1
ATOM 602 C CA . GLY A 1 85 ? -6.363 -12.601 -42.360 1.00 75.68 85 GLY A CA 1
ATOM 603 C C . GLY A 1 85 ? -7.028 -12.066 -41.097 1.00 81.02 85 GLY A C 1
ATOM 604 O O . GLY A 1 85 ? -7.399 -10.887 -41.032 1.00 81.15 85 GLY A O 1
ATOM 605 N N . ARG A 1 86 ? -7.223 -12.929 -40.091 1.00 76.90 86 ARG A N 1
ATOM 606 C CA . ARG A 1 86 ? -7.877 -12.532 -38.842 1.00 73.50 86 ARG A CA 1
ATOM 607 C C . ARG A 1 86 ? -6.978 -12.730 -37.650 1.00 74.03 86 ARG A C 1
ATOM 608 O O . ARG A 1 86 ? -6.140 -13.640 -37.642 1.00 73.85 86 ARG A O 1
ATOM 616 N N . VAL A 1 87 ? -7.151 -11.859 -36.643 1.00 67.29 87 VAL A N 1
ATOM 617 C CA . VAL A 1 87 ? -6.426 -11.912 -35.379 1.00 64.14 87 VAL A CA 1
ATOM 618 C C . VAL A 1 87 ? -7.354 -12.561 -34.361 1.00 65.36 87 VAL A C 1
ATOM 619 O O . VAL A 1 87 ? -8.436 -12.030 -34.074 1.00 64.82 87 VAL A O 1
ATOM 623 N N . LEU A 1 88 ? -6.962 -13.757 -33.888 1.00 61.37 88 LEU A N 1
ATOM 624 C CA . LEU A 1 88 ? -7.712 -14.547 -32.906 1.00 59.52 88 LEU A CA 1
ATOM 625 C C . LEU A 1 88 ? -7.063 -14.457 -31.515 1.00 58.86 88 LEU A C 1
ATOM 626 O O . LEU A 1 88 ? -5.925 -14.909 -31.311 1.00 58.88 88 LEU A O 1
ATOM 631 N N . VAL A 1 89 ? -7.772 -13.825 -30.583 1.00 52.39 89 VAL A N 1
ATOM 632 C CA . VAL A 1 89 ? -7.293 -13.605 -29.220 1.00 49.27 89 VAL A CA 1
ATOM 633 C C . VAL A 1 89 ? -7.912 -14.682 -28.357 1.00 53.30 89 VAL A C 1
ATOM 634 O O . VAL A 1 89 ? -9.127 -14.651 -28.091 1.00 52.32 89 VAL A O 1
ATOM 638 N N . ASN A 1 90 ? -7.090 -15.674 -27.976 1.00 49.62 90 ASN A N 1
ATOM 639 C CA . ASN A 1 90 ? -7.593 -16.790 -27.185 1.00 50.88 90 ASN A CA 1
ATOM 640 C C . ASN A 1 90 ? -7.391 -16.566 -25.701 1.00 54.28 90 ASN A C 1
ATOM 641 O O . ASN A 1 90 ? -6.271 -16.639 -25.198 1.00 54.52 90 ASN A O 1
ATOM 646 N N . LEU A 1 91 ? -8.489 -16.272 -25.010 1.00 51.61 91 LEU A N 1
ATOM 647 C CA . LEU A 1 91 ? -8.486 -15.966 -23.586 1.00 49.76 91 LEU A CA 1
ATOM 648 C C . LEU A 1 91 ? -8.800 -17.160 -22.682 1.00 59.65 91 LEU A C 1
ATOM 649 O O . LEU A 1 91 ? -8.820 -17.004 -21.465 1.00 59.09 91 LEU A O 1
ATOM 654 N N . SER A 1 92 ? -8.988 -18.358 -23.267 1.00 61.43 92 SER A N 1
ATOM 655 C CA . SER A 1 92 ? -9.261 -19.605 -22.537 1.00 62.95 92 SER A CA 1
ATOM 656 C C . SER A 1 92 ? -7.996 -20.074 -21.797 1.00 68.28 92 SER A C 1
ATOM 657 O O . SER A 1 92 ? -7.010 -20.479 -22.428 1.00 69.24 92 SER A O 1
ATOM 660 N N . SER A 1 93 ? -8.036 -19.997 -20.454 1.00 64.24 93 SER A N 1
ATOM 661 C CA . SER A 1 93 ? -6.945 -20.366 -19.554 1.00 63.24 93 SER A CA 1
ATOM 662 C C . SER A 1 93 ? -6.627 -21.878 -19.561 1.00 68.24 93 SER A C 1
ATOM 663 O O . SER A 1 93 ? -7.343 -22.682 -18.959 1.00 71.33 93 SER A O 1
ATOM 666 N N . ASP A 1 94 ? -5.566 -22.252 -20.259 1.00 61.49 94 ASP A N 1
ATOM 667 C CA . ASP A 1 94 ? -5.107 -23.635 -20.338 1.00 62.07 94 ASP A CA 1
ATOM 668 C C . ASP A 1 94 ? -3.563 -23.620 -20.286 1.00 61.65 94 ASP A C 1
ATOM 669 O O . ASP A 1 94 ? -2.981 -22.563 -20.049 1.00 58.08 94 ASP A O 1
ATOM 674 N N . THR A 1 95 ? -2.909 -24.771 -20.463 1.00 60.42 95 THR A N 1
ATOM 675 C CA . THR A 1 95 ? -1.452 -24.921 -20.376 1.00 60.23 95 THR A CA 1
ATOM 676 C C . THR A 1 95 ? -0.658 -24.227 -21.497 1.00 67.06 95 THR A C 1
ATOM 677 O O . THR A 1 95 ? -1.172 -24.122 -22.617 1.00 69.35 95 THR A O 1
ATOM 681 N N . PRO A 1 96 ? 0.639 -23.870 -21.245 1.00 63.04 96 PRO A N 1
ATOM 682 C CA . PRO A 1 96 ? 1.485 -23.301 -22.316 1.00 62.67 96 PRO A CA 1
ATOM 683 C C . PRO A 1 96 ? 1.626 -24.188 -23.548 1.00 69.33 96 PRO A C 1
ATOM 684 O O . PRO A 1 96 ? 1.711 -23.660 -24.652 1.00 70.60 96 PRO A O 1
ATOM 688 N N . GLU A 1 97 ? 1.646 -25.522 -23.366 1.00 67.46 97 GLU A N 1
ATOM 689 C CA . GLU A 1 97 ? 1.758 -26.486 -24.465 1.00 71.01 97 GLU A CA 1
ATOM 690 C C . GLU A 1 97 ? 0.530 -26.454 -25.384 1.00 75.16 97 GLU A C 1
ATOM 691 O O . GLU A 1 97 ? 0.681 -26.350 -26.601 1.00 77.34 97 GLU A O 1
ATOM 697 N N . LYS A 1 98 ? -0.683 -26.468 -24.800 1.00 71.38 98 LYS A N 1
ATOM 698 C CA . LYS A 1 98 ? -1.940 -26.372 -25.549 1.00 71.28 98 LYS A CA 1
ATOM 699 C C . LYS A 1 98 ? -2.120 -25.016 -26.259 1.00 69.42 98 LYS A C 1
ATOM 700 O O . LYS A 1 98 ? -2.715 -24.983 -27.336 1.00 71.09 98 LYS A O 1
ATOM 706 N N . ALA A 1 99 ? -1.550 -23.923 -25.696 1.00 59.70 99 ALA A N 1
ATOM 707 C CA . ALA A 1 99 ? -1.555 -22.593 -26.319 1.00 57.20 99 ALA A CA 1
ATOM 708 C C . ALA A 1 99 ? -0.624 -22.586 -27.563 1.00 64.38 99 ALA A C 1
ATOM 709 O O . ALA A 1 99 ? -0.982 -21.988 -28.586 1.00 63.05 99 ALA A O 1
ATOM 711 N N . ARG A 1 100 ? 0.556 -23.281 -27.478 1.00 63.69 100 ARG A N 1
ATOM 712 C CA . ARG A 1 100 ? 1.506 -23.412 -28.581 1.00 67.77 100 ARG A CA 1
ATOM 713 C C . ARG A 1 100 ? 0.904 -24.237 -29.711 1.00 75.60 100 ARG A C 1
ATOM 714 O O . ARG A 1 100 ? 1.180 -23.935 -30.876 1.00 77.94 100 ARG A O 1
ATOM 722 N N . ALA A 1 101 ? 0.086 -25.275 -29.379 1.00 72.19 101 ALA A N 1
ATOM 723 C CA . ALA A 1 101 ? -0.554 -26.120 -30.403 1.00 75.20 101 ALA A CA 1
ATOM 724 C C . ALA A 1 101 ? -1.724 -25.384 -31.060 1.00 75.70 101 ALA A C 1
ATOM 725 O O . ALA A 1 101 ? -1.997 -25.611 -32.233 1.00 77.20 101 ALA A O 1
ATOM 727 N N . ALA A 1 102 ? -2.377 -24.467 -30.322 1.00 67.71 102 ALA A N 1
ATOM 728 C CA . ALA A 1 102 ? -3.484 -23.657 -30.835 1.00 66.42 102 ALA A CA 1
ATOM 729 C C . ALA A 1 102 ? -2.974 -22.599 -31.814 1.00 71.40 102 ALA A C 1
ATOM 730 O O . ALA A 1 102 ? -3.541 -22.466 -32.899 1.00 73.74 102 ALA A O 1
ATOM 732 N N . ALA A 1 103 ? -1.882 -21.882 -31.448 1.00 67.27 103 ALA A N 1
ATOM 733 C CA . ALA A 1 103 ? -1.226 -20.859 -32.278 1.00 67.97 103 ALA A CA 1
ATOM 734 C C . ALA A 1 103 ? -0.748 -21.407 -33.611 1.00 74.24 103 ALA A C 1
ATOM 735 O O . ALA A 1 103 ? -0.938 -20.756 -34.641 1.00 74.57 103 ALA A O 1
ATOM 737 N N . ARG A 1 104 ? -0.120 -22.601 -33.575 1.00 72.19 104 ARG A N 1
ATOM 738 C CA . ARG A 1 104 ? 0.430 -23.322 -34.717 1.00 75.59 104 ARG A CA 1
ATOM 739 C C . ARG A 1 104 ? -0.650 -23.618 -35.765 1.00 81.23 104 ARG A C 1
ATOM 740 O O . ARG A 1 104 ? -0.421 -23.385 -36.956 1.00 85.81 104 ARG A O 1
ATOM 748 N N . ARG A 1 105 ? -1.824 -24.111 -35.321 1.00 74.68 105 ARG A N 1
ATOM 749 C CA . ARG A 1 105 ? -2.978 -24.415 -36.169 1.00 76.07 105 ARG A CA 1
ATOM 750 C C . ARG A 1 105 ? -3.585 -23.142 -36.813 1.00 79.34 105 ARG A C 1
ATOM 751 O O . ARG A 1 105 ? -3.935 -23.170 -37.990 1.00 82.02 105 ARG A O 1
ATOM 759 N N . VAL A 1 106 ? -3.702 -22.042 -36.045 1.00 72.52 106 VAL A N 1
ATOM 760 C CA . VAL A 1 106 ? -4.258 -20.756 -36.505 1.00 70.30 106 VAL A CA 1
ATOM 761 C C . VAL A 1 106 ? -3.380 -20.129 -37.621 1.00 76.28 106 VAL A C 1
ATOM 762 O O . VAL A 1 106 ? -3.921 -19.660 -38.631 1.00 78.70 106 VAL A O 1
ATOM 766 N N . ALA A 1 107 ? -2.037 -20.165 -37.449 1.00 71.12 107 ALA A N 1
ATOM 767 C CA . ALA A 1 107 ? -1.065 -19.637 -38.406 1.00 73.33 107 ALA A CA 1
ATOM 768 C C . ALA A 1 107 ? -1.128 -20.437 -39.702 1.00 81.39 107 ALA A C 1
ATOM 769 O O . ALA A 1 107 ? -1.018 -19.857 -40.790 1.00 83.06 107 ALA A O 1
ATOM 771 N N . GLU A 1 108 ? -1.328 -21.771 -39.580 1.00 79.63 108 GLU A N 1
ATOM 772 C CA . GLU A 1 108 ? -1.458 -22.716 -40.705 1.00 85.19 108 GLU A CA 1
ATOM 773 C C . GLU A 1 108 ? -2.678 -22.298 -41.540 1.00 90.11 108 GLU A C 1
ATOM 774 O O . GLU A 1 108 ? -2.605 -22.313 -42.761 1.00 93.96 108 GLU A O 1
ATOM 780 N N . LEU A 1 109 ? -3.750 -21.827 -40.867 1.00 82.82 109 LEU A N 1
ATOM 781 C CA . LEU A 1 109 ? -4.984 -21.330 -41.469 1.00 82.96 109 LEU A CA 1
ATOM 782 C C . LEU A 1 109 ? -4.909 -19.859 -41.960 1.00 84.75 109 LEU A C 1
ATOM 783 O O . LEU A 1 109 ? -5.916 -19.313 -42.419 1.00 84.54 109 LEU A O 1
ATOM 788 N N . GLY A 1 110 ? -3.724 -19.254 -41.890 1.00 79.62 110 GLY A N 1
ATOM 789 C CA . GLY A 1 110 ? -3.486 -17.892 -42.361 1.00 78.40 110 GLY A CA 1
ATOM 790 C C . GLY A 1 110 ? -3.971 -16.769 -41.474 1.00 78.72 110 GLY A C 1
ATOM 791 O O . GLY A 1 110 ? -4.186 -15.648 -41.946 1.00 78.14 110 GLY A O 1
ATOM 792 N N . GLY A 1 111 ? -4.130 -17.066 -40.194 1.00 72.52 111 GLY A N 1
ATOM 793 C CA . GLY A 1 111 ? -4.568 -16.086 -39.208 1.00 68.64 111 GLY A CA 1
ATOM 794 C C . GLY A 1 111 ? -3.523 -15.908 -38.130 1.00 70.40 111 GLY A C 1
ATOM 795 O O . GLY A 1 111 ? -2.545 -16.652 -38.104 1.00 68.01 111 GLY A O 1
ATOM 796 N N . THR A 1 112 ? -3.714 -14.928 -37.213 1.00 66.21 112 THR A N 1
ATOM 797 C CA . THR A 1 112 ? -2.737 -14.759 -36.129 1.00 65.15 112 THR A CA 1
ATOM 798 C C . THR A 1 112 ? -3.367 -15.021 -34.766 1.00 67.14 112 THR A C 1
ATOM 799 O O . THR A 1 112 ? -4.487 -14.574 -34.502 1.00 65.01 112 THR A O 1
ATOM 803 N N . HIS A 1 113 ? -2.638 -15.759 -33.912 1.00 64.63 113 HIS A N 1
ATOM 804 C CA . HIS A 1 113 ? -3.060 -16.136 -32.567 1.00 62.33 113 HIS A CA 1
ATOM 805 C C . HIS A 1 113 ? -2.337 -15.329 -31.485 1.00 61.91 113 HIS A C 1
ATOM 806 O O . HIS A 1 113 ? -1.102 -15.324 -31.413 1.00 59.50 113 HIS A O 1
ATOM 813 N N . LEU A 1 114 ? -3.128 -14.668 -30.633 1.00 54.99 114 LEU A N 1
ATOM 814 C CA . LEU A 1 114 ? -2.626 -13.936 -29.482 1.00 53.15 114 LEU A CA 1
ATOM 815 C C . LEU A 1 114 ? -3.112 -14.729 -28.278 1.00 54.92 114 LEU A C 1
ATOM 816 O O . LEU A 1 114 ? -4.299 -15.048 -28.198 1.00 53.15 114 LEU A O 1
ATOM 821 N N . THR A 1 115 ? -2.193 -15.143 -27.405 1.00 51.26 115 THR A N 1
ATOM 822 C CA . THR A 1 115 ? -2.576 -15.872 -26.188 1.00 49.11 115 THR A CA 1
ATOM 823 C C . THR A 1 115 ? -2.802 -14.839 -25.113 1.00 48.81 115 THR A C 1
ATOM 824 O O . THR A 1 115 ? -1.992 -13.924 -24.970 1.00 46.52 115 THR A O 1
ATOM 828 N N . GLY A 1 116 ? -3.887 -15.000 -24.364 1.00 46.35 116 GLY A N 1
ATOM 829 C CA . GLY A 1 116 ? -4.219 -14.110 -23.259 1.00 44.94 116 GLY A CA 1
ATOM 830 C C . GLY A 1 116 ? -4.423 -14.820 -21.935 1.00 49.69 116 GLY A C 1
ATOM 831 O O . GLY A 1 116 ? -5.012 -15.908 -21.895 1.00 50.89 116 GLY A O 1
ATOM 832 N N . GLY A 1 117 ? -3.936 -14.194 -20.859 1.00 44.55 117 GLY A N 1
ATOM 833 C CA . GLY A 1 117 ? -4.151 -14.642 -19.484 1.00 42.64 117 GLY A CA 1
ATOM 834 C C . GLY A 1 117 ? -4.795 -13.539 -18.656 1.00 44.02 117 GLY A C 1
ATOM 835 O O . GLY A 1 117 ? -4.066 -12.705 -18.108 1.00 42.60 117 GLY A O 1
ATOM 836 N N . VAL A 1 118 ? -6.166 -13.514 -18.578 1.00 39.00 118 VAL A N 1
ATOM 837 C CA . VAL A 1 118 ? -6.971 -12.479 -17.880 1.00 37.88 118 VAL A CA 1
ATOM 838 C C . VAL A 1 118 ? -6.917 -12.625 -16.354 1.00 40.90 118 VAL A C 1
ATOM 839 O O . VAL A 1 118 ? -7.491 -13.565 -15.804 1.00 41.22 118 VAL A O 1
ATOM 843 N N . LEU A 1 119 ? -6.288 -11.661 -15.665 1.00 38.68 119 LEU A N 1
ATOM 844 C CA . LEU A 1 119 ? -6.219 -11.669 -14.197 1.00 39.56 119 LEU A CA 1
ATOM 845 C C . LEU A 1 119 ? -7.398 -10.845 -13.666 1.00 48.09 119 LEU A C 1
ATOM 846 O O . LEU A 1 119 ? -7.222 -9.759 -13.100 1.00 49.12 119 LEU A O 1
ATOM 851 N N . SER A 1 120 ? -8.603 -11.349 -13.928 1.00 44.95 120 SER A N 1
ATOM 852 C CA . SER A 1 120 ? -9.840 -10.697 -13.555 1.00 45.90 120 SER A CA 1
ATOM 853 C C . SER A 1 120 ? -11.009 -11.623 -13.470 1.00 50.13 120 SER A C 1
ATOM 854 O O . SER A 1 120 ? -11.257 -12.386 -14.401 1.00 50.69 120 SER A O 1
ATOM 857 N N . PRO A 1 121 ? -11.828 -11.462 -12.408 1.00 48.02 121 PRO A N 1
ATOM 858 C CA . PRO A 1 121 ? -13.136 -12.144 -12.386 1.00 48.86 121 PRO A CA 1
ATOM 859 C C . PRO A 1 121 ? -14.062 -11.404 -13.386 1.00 53.30 121 PRO A C 1
ATOM 860 O O . PRO A 1 121 ? -13.704 -10.282 -13.776 1.00 51.27 121 PRO A O 1
ATOM 864 N N . PRO A 1 122 ? -15.262 -11.930 -13.767 1.00 52.77 122 PRO A N 1
ATOM 865 C CA . PRO A 1 122 ? -16.133 -11.185 -14.710 1.00 54.12 122 PRO A CA 1
ATOM 866 C C . PRO A 1 122 ? -16.558 -9.755 -14.323 1.00 59.17 122 PRO A C 1
ATOM 867 O O . PRO A 1 122 ? -16.588 -8.949 -15.246 1.00 58.73 122 PRO A O 1
ATOM 871 N N . PRO A 1 123 ? -16.838 -9.351 -13.041 1.00 55.68 123 PRO A N 1
ATOM 872 C CA . PRO A 1 123 ? -17.186 -7.934 -12.795 1.00 55.88 123 PRO A CA 1
ATOM 873 C C . PRO A 1 123 ? -16.006 -6.950 -12.933 1.00 57.17 123 PRO A C 1
ATOM 874 O O . PRO A 1 123 ? -16.227 -5.744 -13.058 1.00 59.35 123 PRO A O 1
ATOM 878 N N . GLY A 1 124 ? -14.781 -7.472 -12.947 1.00 49.92 124 GLY A N 1
ATOM 879 C CA . GLY A 1 124 ? -13.557 -6.700 -13.128 1.00 47.17 124 GLY A CA 1
ATOM 880 C C . GLY A 1 124 ? -13.269 -6.417 -14.594 1.00 50.32 124 GLY A C 1
ATOM 881 O O . GLY A 1 124 ? -12.375 -5.624 -14.901 1.00 49.83 124 GLY A O 1
ATOM 882 N N . ILE A 1 125 ? -13.980 -7.110 -15.521 1.00 45.62 125 ILE A N 1
ATOM 883 C CA . ILE A 1 125 ? -13.836 -6.918 -16.978 1.00 46.07 125 ILE A CA 1
ATOM 884 C C . ILE A 1 125 ? -14.194 -5.457 -17.379 1.00 53.72 125 ILE A C 1
ATOM 885 O O . ILE A 1 125 ? -15.305 -5.005 -17.088 1.00 55.30 125 ILE A O 1
ATOM 890 N N . GLY A 1 126 ? -13.236 -4.755 -18.015 1.00 49.88 126 GLY A N 1
ATOM 891 C CA . GLY A 1 126 ? -13.395 -3.371 -18.456 1.00 51.07 126 GLY A CA 1
ATOM 892 C C . GLY A 1 126 ? -12.856 -2.333 -17.488 1.00 55.19 126 GLY A C 1
ATOM 893 O O . GLY A 1 126 ? -12.899 -1.137 -17.785 1.00 55.51 126 GLY A O 1
ATOM 894 N N . SER A 1 127 ? -12.380 -2.782 -16.304 1.00 50.11 127 SER A N 1
ATOM 895 C CA . SER A 1 127 ? -11.802 -1.931 -15.257 1.00 50.89 127 SER A CA 1
ATOM 896 C C . SER A 1 127 ? -10.409 -1.403 -15.685 1.00 56.39 127 SER A C 1
ATOM 897 O O . SER A 1 127 ? -9.615 -2.186 -16.221 1.00 52.97 127 SER A O 1
ATOM 900 N N . PRO A 1 128 ? -10.071 -0.112 -15.381 1.00 56.50 128 PRO A N 1
ATOM 901 C CA . PRO A 1 128 ? -8.732 0.414 -15.741 1.00 57.02 128 PRO A CA 1
ATOM 902 C C . PRO A 1 128 ? -7.575 -0.159 -14.920 1.00 60.25 128 PRO A C 1
ATOM 903 O O . PRO A 1 128 ? -6.402 -0.020 -15.286 1.00 59.85 128 PRO A O 1
ATOM 907 N N . ASP A 1 129 ? -7.924 -0.816 -13.810 1.00 55.54 129 ASP A N 1
ATOM 908 C CA . ASP A 1 129 ? -7.017 -1.367 -12.832 1.00 53.26 129 ASP A CA 1
ATOM 909 C C . ASP A 1 129 ? -6.663 -2.817 -13.058 1.00 52.89 129 ASP A C 1
ATOM 910 O O . ASP A 1 129 ? -5.657 -3.271 -12.508 1.00 49.72 129 ASP A O 1
ATOM 915 N N . MET A 1 130 ? -7.449 -3.542 -13.877 1.00 48.46 130 MET A N 1
ATOM 916 C CA . MET A 1 130 ? -7.180 -4.964 -14.126 1.00 47.02 130 MET A CA 1
ATOM 917 C C . MET A 1 130 ? -6.128 -5.186 -15.218 1.00 48.05 130 MET A C 1
ATOM 918 O O . MET A 1 130 ? -5.884 -4.281 -16.011 1.00 48.67 130 MET A O 1
ATOM 923 N N . SER A 1 131 ? -5.531 -6.394 -15.270 1.00 42.44 131 SER A N 1
ATOM 924 C CA . SER A 1 131 ? -4.474 -6.757 -16.204 1.00 42.21 131 SER A CA 1
ATOM 925 C C . SER A 1 131 ? -4.647 -8.127 -16.894 1.00 42.16 131 SER A C 1
ATOM 926 O O . SER A 1 131 ? -5.359 -9.015 -16.410 1.00 41.65 131 SER A O 1
ATOM 929 N N . THR A 1 132 ? -4.081 -8.226 -18.095 1.00 37.81 132 THR A N 1
ATOM 930 C CA . THR A 1 132 ? -4.095 -9.436 -18.920 1.00 37.46 132 THR A CA 1
ATOM 931 C C . THR A 1 132 ? -2.720 -9.579 -19.541 1.00 40.45 132 THR A C 1
ATOM 932 O O . THR A 1 132 ? -2.175 -8.616 -20.106 1.00 40.15 132 THR A O 1
ATOM 936 N N . PHE A 1 133 ? -2.175 -10.794 -19.464 1.00 37.98 133 PHE A N 1
ATOM 937 C CA . PHE A 1 133 ? -0.887 -11.121 -20.066 1.00 39.07 133 PHE A CA 1
ATOM 938 C C . PHE A 1 133 ? -1.181 -11.519 -21.513 1.00 43.20 133 PHE A C 1
ATOM 939 O O . PHE A 1 133 ? -2.119 -12.262 -21.748 1.00 44.24 133 PHE A O 1
ATOM 947 N N . TYR A 1 134 ? -0.387 -11.036 -22.452 1.00 39.61 134 TYR A N 1
ATOM 948 C CA . TYR A 1 134 ? -0.479 -11.373 -23.867 1.00 40.91 134 TYR A CA 1
ATOM 949 C C . TYR A 1 134 ? 0.850 -11.875 -24.421 1.00 46.92 134 TYR A C 1
ATOM 950 O O . TYR A 1 134 ? 1.914 -11.330 -24.106 1.00 46.07 134 TYR A O 1
ATOM 959 N N . SER A 1 135 ? 0.782 -12.935 -25.230 1.00 44.29 135 SER A N 1
ATOM 960 C CA . SER A 1 135 ? 1.937 -13.479 -25.904 1.00 46.48 135 SER A CA 1
ATOM 961 C C . SER A 1 135 ? 1.578 -13.918 -27.339 1.00 53.27 135 SER A C 1
ATOM 962 O O . SER A 1 135 ? 0.413 -14.185 -27.636 1.00 52.04 135 SER A O 1
ATOM 965 N N . GLY A 1 136 ? 2.562 -13.871 -28.228 1.00 51.64 136 GLY A N 1
ATOM 966 C CA . GLY A 1 136 ? 2.378 -14.182 -29.639 1.00 54.84 136 GLY A CA 1
ATOM 967 C C . GLY A 1 136 ? 2.960 -13.099 -30.520 1.00 61.76 136 GLY A C 1
ATOM 968 O O . GLY A 1 136 ? 3.799 -12.330 -30.045 1.00 60.41 136 GLY A O 1
ATOM 969 N N . PRO A 1 137 ? 2.527 -12.991 -31.803 1.00 62.05 137 PRO A N 1
ATOM 970 C CA . PRO A 1 137 ? 3.129 -11.992 -32.707 1.00 63.83 137 PRO A CA 1
ATOM 971 C C . PRO A 1 137 ? 2.910 -10.529 -32.316 1.00 64.96 137 PRO A C 1
ATOM 972 O O . PRO A 1 137 ? 1.772 -10.048 -32.269 1.00 64.18 137 PRO A O 1
ATOM 976 N N . ARG A 1 138 ? 4.036 -9.835 -32.019 1.00 60.65 138 ARG A N 1
ATOM 977 C CA . ARG A 1 138 ? 4.121 -8.443 -31.560 1.00 59.47 138 ARG A CA 1
ATOM 978 C C . ARG A 1 138 ? 3.313 -7.437 -32.400 1.00 63.40 138 ARG A C 1
ATOM 979 O O . ARG A 1 138 ? 2.699 -6.534 -31.833 1.00 60.37 138 ARG A O 1
ATOM 987 N N . ALA A 1 139 ? 3.314 -7.595 -33.734 1.00 61.88 139 ALA A N 1
ATOM 988 C CA . ALA A 1 139 ? 2.594 -6.705 -34.657 1.00 62.21 139 ALA A CA 1
ATOM 989 C C . ALA A 1 139 ? 1.075 -6.723 -34.456 1.00 61.61 139 ALA A C 1
ATOM 990 O O . ALA A 1 139 ? 0.454 -5.658 -34.537 1.00 59.69 139 ALA A O 1
ATOM 992 N N . ALA A 1 140 ? 0.482 -7.926 -34.203 1.00 56.38 140 ALA A N 1
ATOM 993 C CA . ALA A 1 140 ? -0.959 -8.096 -33.964 1.00 55.19 140 ALA A CA 1
ATOM 994 C C . ALA A 1 140 ? -1.341 -7.493 -32.606 1.00 53.35 140 ALA A C 1
ATOM 995 O O . ALA A 1 140 ? -2.375 -6.833 -32.513 1.00 51.41 140 ALA A O 1
ATOM 997 N N . TYR A 1 141 ? -0.482 -7.682 -31.575 1.00 48.49 141 TYR A N 1
ATOM 998 C CA . TYR A 1 141 ? -0.686 -7.143 -30.224 1.00 45.95 141 TYR A CA 1
ATOM 999 C C . TYR A 1 141 ? -0.738 -5.618 -30.295 1.00 49.10 141 TYR A C 1
ATOM 1000 O O . TYR A 1 141 ? -1.707 -5.013 -29.808 1.00 47.29 141 TYR A O 1
ATOM 1009 N N . ASP A 1 142 ? 0.296 -5.015 -30.929 1.00 46.37 142 ASP A N 1
ATOM 1010 C CA . ASP A 1 142 ? 0.423 -3.572 -31.128 1.00 47.82 142 ASP A CA 1
ATOM 1011 C C . ASP A 1 142 ? -0.770 -2.949 -31.867 1.00 52.94 142 ASP A C 1
ATOM 1012 O O . ASP A 1 142 ? -1.252 -1.890 -31.457 1.00 53.46 142 ASP A O 1
ATOM 1017 N N . GLN A 1 143 ? -1.240 -3.606 -32.941 1.00 50.97 143 GLN A N 1
ATOM 1018 C CA . GLN A 1 143 ? -2.333 -3.130 -33.793 1.00 52.68 143 GLN A CA 1
ATOM 1019 C C . GLN A 1 143 ? -3.658 -3.077 -33.057 1.00 55.77 143 GLN A C 1
ATOM 1020 O O . GLN A 1 143 ? -4.431 -2.135 -33.234 1.00 56.01 143 GLN A O 1
ATOM 1026 N N . HIS A 1 144 ? -3.921 -4.093 -32.239 1.00 51.35 144 HIS A N 1
ATOM 1027 C CA . HIS A 1 144 ? -5.188 -4.258 -31.531 1.00 49.55 144 HIS A CA 1
ATOM 1028 C C . HIS A 1 144 ? -5.176 -3.931 -30.011 1.00 50.09 144 HIS A C 1
ATOM 1029 O O . HIS A 1 144 ? -6.182 -4.153 -29.351 1.00 46.49 144 HIS A O 1
ATOM 1036 N N . ARG A 1 145 ? -4.062 -3.380 -29.482 1.00 48.17 145 ARG A N 1
ATOM 1037 C CA . ARG A 1 145 ? -3.882 -3.039 -28.055 1.00 45.60 145 ARG A CA 1
ATOM 1038 C C . ARG A 1 145 ? -5.053 -2.224 -27.433 1.00 46.85 145 ARG A C 1
ATOM 1039 O O . ARG A 1 145 ? -5.528 -2.584 -26.347 1.00 43.22 145 ARG A O 1
ATOM 1047 N N . ALA A 1 146 ? -5.487 -1.136 -28.110 1.00 44.46 146 ALA A N 1
ATOM 1048 C CA . ALA A 1 146 ? -6.626 -0.294 -27.681 1.00 43.99 146 ALA A CA 1
ATOM 1049 C C . ALA A 1 146 ? -7.904 -1.128 -27.477 1.00 46.36 146 ALA A C 1
ATOM 1050 O O . ALA A 1 146 ? -8.631 -0.879 -26.518 1.00 45.20 146 ALA A O 1
ATOM 1052 N N . ALA A 1 147 ? -8.149 -2.136 -28.348 1.00 41.30 147 ALA A N 1
ATOM 1053 C CA . ALA A 1 147 ? -9.295 -3.038 -28.242 1.00 40.14 147 ALA A CA 1
ATOM 1054 C C . ALA A 1 147 ? -9.142 -4.025 -27.087 1.00 43.95 147 ALA A C 1
ATOM 1055 O O . ALA A 1 147 ? -10.114 -4.302 -26.406 1.00 44.46 147 ALA A O 1
ATOM 1057 N N . LEU A 1 148 ? -7.930 -4.528 -26.829 1.00 40.11 148 LEU A N 1
ATOM 1058 C CA . LEU A 1 148 ? -7.688 -5.441 -25.709 1.00 38.28 148 LEU A CA 1
ATOM 1059 C C . LEU A 1 148 ? -7.780 -4.686 -24.383 1.00 41.44 148 LEU A C 1
ATOM 1060 O O . LEU A 1 148 ? -8.117 -5.301 -23.369 1.00 40.48 148 LEU A O 1
ATOM 1065 N N . GLU A 1 149 ? -7.573 -3.343 -24.404 1.00 38.49 149 GLU A N 1
ATOM 1066 C CA . GLU A 1 149 ? -7.690 -2.492 -23.212 1.00 38.55 149 GLU A CA 1
ATOM 1067 C C . GLU A 1 149 ? -9.165 -2.377 -22.750 1.00 43.48 149 GLU A C 1
ATOM 1068 O O . GLU A 1 149 ? -9.432 -1.928 -21.620 1.00 41.77 149 GLU A O 1
ATOM 1074 N N . VAL A 1 150 ? -10.102 -2.804 -23.619 1.00 39.50 150 VAL A N 1
ATOM 1075 C CA . VAL A 1 150 ? -11.528 -2.806 -23.304 1.00 39.92 150 VAL A CA 1
ATOM 1076 C C . VAL A 1 150 ? -11.764 -3.955 -22.323 1.00 45.02 150 VAL A C 1
ATOM 1077 O O . VAL A 1 150 ? -12.499 -3.751 -21.352 1.00 44.89 150 VAL A O 1
ATOM 1081 N N . ILE A 1 151 ? -11.096 -5.122 -22.538 1.00 41.25 151 ILE A N 1
ATOM 1082 C CA . ILE A 1 151 ? -11.163 -6.306 -21.661 1.00 41.39 151 ILE A CA 1
ATOM 1083 C C . ILE A 1 151 ? -10.625 -5.950 -20.256 1.00 42.85 151 ILE A C 1
ATOM 1084 O O . ILE A 1 151 ? -11.359 -6.107 -19.282 1.00 42.70 151 ILE A O 1
ATOM 1089 N N . THR A 1 152 ? -9.367 -5.479 -20.161 1.00 36.86 152 THR A N 1
ATOM 1090 C CA . THR A 1 152 ? -8.739 -5.009 -18.914 1.00 35.45 152 THR A CA 1
ATOM 1091 C C . THR A 1 152 ? -7.900 -3.770 -19.241 1.00 40.86 152 THR A C 1
ATOM 1092 O O . THR A 1 152 ? -7.189 -3.777 -20.241 1.00 41.69 152 THR A O 1
ATOM 1096 N N . GLY A 1 153 ? -7.978 -2.730 -18.404 1.00 36.40 153 GLY A N 1
ATOM 1097 C CA . GLY A 1 153 ? -7.271 -1.460 -18.607 1.00 38.65 153 GLY A CA 1
ATOM 1098 C C . GLY A 1 153 ? -5.774 -1.598 -18.858 1.00 43.92 153 GLY A C 1
ATOM 1099 O O . GLY A 1 153 ? -5.205 -0.857 -19.666 1.00 42.10 153 GLY A O 1
ATOM 1100 N N . LYS A 1 154 ? -5.143 -2.598 -18.195 1.00 41.27 154 LYS A N 1
ATOM 1101 C CA . LYS A 1 154 ? -3.733 -2.915 -18.355 1.00 41.32 154 LYS A CA 1
ATOM 1102 C C . LYS A 1 154 ? -3.582 -4.209 -19.160 1.00 43.57 154 LYS A C 1
ATOM 1103 O O . LYS A 1 154 ? -4.380 -5.155 -19.008 1.00 41.60 154 LYS A O 1
ATOM 1109 N N . THR A 1 155 ? -2.589 -4.212 -20.072 1.00 40.25 155 THR A N 1
ATOM 1110 C CA . THR A 1 155 ? -2.237 -5.360 -20.922 1.00 39.41 155 THR A CA 1
ATOM 1111 C C . THR A 1 155 ? -0.727 -5.508 -20.853 1.00 42.29 155 THR A C 1
ATOM 1112 O O . THR A 1 155 ? 0.007 -4.515 -20.932 1.00 42.88 155 THR A O 1
ATOM 1116 N N . ASP A 1 156 ? -0.259 -6.743 -20.666 1.00 38.02 156 ASP A N 1
ATOM 1117 C CA . ASP A 1 156 ? 1.180 -6.995 -20.483 1.00 36.92 156 ASP A CA 1
ATOM 1118 C C . ASP A 1 156 ? 1.740 -8.006 -21.475 1.00 43.10 156 ASP A C 1
ATOM 1119 O O . ASP A 1 156 ? 1.663 -9.209 -21.239 1.00 43.02 156 ASP A O 1
ATOM 1124 N N . TYR A 1 157 ? 2.343 -7.507 -22.568 1.00 43.18 157 TYR A N 1
ATOM 1125 C CA . TYR A 1 157 ? 2.948 -8.327 -23.612 1.00 45.42 157 TYR A CA 1
ATOM 1126 C C . TYR A 1 157 ? 4.261 -8.964 -23.122 1.00 49.40 157 TYR A C 1
ATOM 1127 O O . TYR A 1 157 ? 5.239 -8.255 -22.862 1.00 48.78 157 TYR A O 1
ATOM 1136 N N . ARG A 1 158 ? 4.262 -10.303 -23.002 1.00 46.58 158 ARG A N 1
ATOM 1137 C CA . ARG A 1 158 ? 5.375 -11.102 -22.470 1.00 47.55 158 ARG A CA 1
ATOM 1138 C C . ARG A 1 158 ? 6.371 -11.604 -23.481 1.00 56.10 158 ARG A C 1
ATOM 1139 O O . ARG A 1 158 ? 7.542 -11.844 -23.138 1.00 57.16 158 ARG A O 1
ATOM 1147 N N . GLY A 1 159 ? 5.930 -11.777 -24.717 1.00 53.77 159 GLY A N 1
ATOM 1148 C CA . GLY A 1 159 ? 6.836 -12.262 -25.746 1.00 56.33 159 GLY A CA 1
ATOM 1149 C C . GLY A 1 159 ? 6.166 -12.908 -26.936 1.00 60.45 159 GLY A C 1
ATOM 1150 O O . GLY A 1 159 ? 4.938 -13.050 -26.984 1.00 57.16 159 GLY A O 1
ATOM 1151 N N . GLU A 1 160 ? 6.995 -13.302 -27.904 1.00 59.37 160 GLU A N 1
ATOM 1152 C CA . GLU A 1 160 ? 6.575 -13.929 -29.151 1.00 62.12 160 GLU A CA 1
ATOM 1153 C C . GLU A 1 160 ? 6.036 -15.342 -28.954 1.00 69.05 160 GLU A C 1
ATOM 1154 O O . GLU A 1 160 ? 5.193 -15.791 -29.743 1.00 70.13 160 GLU A O 1
ATOM 1160 N N . ASP A 1 161 ? 6.519 -16.033 -27.897 1.00 65.83 161 ASP A N 1
ATOM 1161 C CA . ASP A 1 161 ? 6.132 -17.404 -27.573 1.00 65.56 161 ASP A CA 1
ATOM 1162 C C . ASP A 1 161 ? 4.660 -17.543 -27.144 1.00 61.65 161 ASP A C 1
ATOM 1163 O O . ASP A 1 161 ? 4.275 -16.999 -26.112 1.00 56.85 161 ASP A O 1
ATOM 1168 N N . PRO A 1 162 ? 3.868 -18.354 -27.899 1.00 59.12 162 PRO A N 1
ATOM 1169 C CA . PRO A 1 162 ? 2.455 -18.592 -27.542 1.00 57.08 162 PRO A CA 1
ATOM 1170 C C . PRO A 1 162 ? 2.205 -19.088 -26.112 1.00 60.20 162 PRO A C 1
ATOM 1171 O O . PRO A 1 162 ? 1.195 -18.720 -25.495 1.00 56.42 162 PRO A O 1
ATOM 1175 N N . GLY A 1 163 ? 3.129 -19.897 -25.596 1.00 59.05 163 GLY A N 1
ATOM 1176 C CA . GLY A 1 163 ? 3.038 -20.453 -24.250 1.00 58.07 163 GLY A CA 1
ATOM 1177 C C . GLY A 1 163 ? 3.261 -19.459 -23.131 1.00 61.14 163 GLY A C 1
ATOM 1178 O O . GLY A 1 163 ? 2.820 -19.700 -22.006 1.00 60.60 163 GLY A O 1
ATOM 1179 N N . LEU A 1 164 ? 3.940 -18.335 -23.420 1.00 58.41 164 LEU A N 1
ATOM 1180 C CA . LEU A 1 164 ? 4.296 -17.316 -22.424 1.00 57.00 164 LEU A CA 1
ATOM 1181 C C . LEU A 1 164 ? 3.185 -16.721 -21.546 1.00 57.41 164 LEU A C 1
ATOM 1182 O O . LEU A 1 164 ? 3.319 -16.725 -20.319 1.00 57.11 164 LEU A O 1
ATOM 1187 N N . ALA A 1 165 ? 2.093 -16.226 -22.149 1.00 51.44 165 ALA A N 1
ATOM 1188 C CA . ALA A 1 165 ? 0.980 -15.645 -21.367 1.00 47.02 165 ALA A CA 1
ATOM 1189 C C . ALA A 1 165 ? 0.273 -16.716 -20.528 1.00 47.33 165 ALA A C 1
ATOM 1190 O O . ALA A 1 165 ? -0.118 -16.449 -19.394 1.00 42.40 165 ALA A O 1
ATOM 1192 N N . ALA A 1 166 ? 0.216 -17.952 -21.057 1.00 48.11 166 ALA A N 1
ATOM 1193 C CA . ALA A 1 166 ? -0.356 -19.115 -20.379 1.00 48.25 166 ALA A CA 1
ATOM 1194 C C . ALA A 1 166 ? 0.503 -19.471 -19.178 1.00 49.91 166 ALA A C 1
ATOM 1195 O O . ALA A 1 166 ? -0.037 -19.749 -18.123 1.00 49.03 166 ALA A O 1
ATOM 1197 N N . LEU A 1 167 ? 1.847 -19.459 -19.341 1.00 49.01 167 LEU A N 1
ATOM 1198 C CA . LEU A 1 167 ? 2.805 -19.729 -18.278 1.00 47.89 167 LEU A CA 1
ATOM 1199 C C . LEU A 1 167 ? 2.568 -18.725 -17.158 1.00 48.89 167 LEU A C 1
ATOM 1200 O O . LEU A 1 167 ? 2.277 -19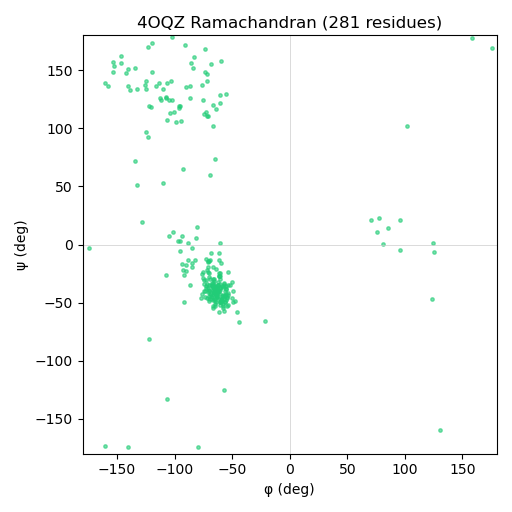.133 -16.033 1.00 48.09 167 LEU A O 1
ATOM 1205 N N . MET A 1 168 ? 2.596 -17.415 -17.484 1.00 44.76 168 MET A N 1
ATOM 1206 C CA . MET A 1 168 ? 2.341 -16.322 -16.524 1.00 42.43 168 MET A CA 1
ATOM 1207 C C . MET A 1 168 ? 1.024 -16.505 -15.803 1.00 46.45 168 MET A C 1
ATOM 1208 O O . MET A 1 168 ? 0.947 -16.315 -14.572 1.00 43.80 168 MET A O 1
ATOM 1213 N N . TYR A 1 169 ? -0.021 -16.925 -16.567 1.00 43.12 169 TYR A N 1
ATOM 1214 C CA . TYR A 1 169 ? -1.311 -17.224 -15.981 1.00 42.66 169 TYR A CA 1
ATOM 1215 C C . TYR A 1 169 ? -1.187 -18.351 -14.928 1.00 46.66 169 TYR A C 1
ATOM 1216 O O . TYR A 1 169 ? -1.658 -18.158 -13.797 1.00 45.43 169 TYR A O 1
ATOM 1225 N N . GLN A 1 170 ? -0.488 -19.466 -15.268 1.00 43.98 170 GLN A N 1
ATOM 1226 C CA . GLN A 1 170 ? -0.293 -20.586 -14.330 1.00 44.01 170 GLN A CA 1
ATOM 1227 C C . GLN A 1 170 ? 0.515 -20.182 -13.095 1.00 46.39 170 GLN A C 1
ATOM 1228 O O . GLN A 1 170 ? 0.183 -20.596 -11.983 1.00 43.71 170 GLN A O 1
ATOM 1234 N N . LEU A 1 171 ? 1.529 -19.312 -13.295 1.00 44.65 171 LEU A N 1
ATOM 1235 C CA . LEU A 1 171 ? 2.415 -18.795 -12.253 1.00 43.65 171 LEU A CA 1
ATOM 1236 C C . LEU A 1 171 ? 1.581 -18.054 -11.236 1.00 43.38 171 LEU A C 1
ATOM 1237 O O . LEU A 1 171 ? 1.789 -18.214 -10.032 1.00 41.14 171 LEU A O 1
ATOM 1242 N N . ASN A 1 172 ? 0.571 -17.308 -11.716 1.00 40.10 172 ASN A N 1
ATOM 1243 C CA . ASN A 1 172 ? -0.379 -16.620 -10.863 1.00 37.77 172 ASN A CA 1
ATOM 1244 C C . ASN A 1 172 ? -1.237 -17.622 -10.041 1.00 38.89 172 ASN A C 1
ATOM 1245 O O . ASN A 1 172 ? -1.431 -17.428 -8.841 1.00 34.38 172 ASN A O 1
ATOM 1250 N N . MET A 1 173 ? -1.774 -18.657 -10.699 1.00 37.30 173 MET A N 1
ATOM 1251 C CA . MET A 1 173 ? -2.662 -19.646 -10.075 1.00 37.23 173 MET A CA 1
ATOM 1252 C C . MET A 1 173 ? -1.904 -20.540 -9.080 1.00 42.30 173 MET A C 1
ATOM 1253 O O . MET A 1 173 ? -2.485 -20.957 -8.080 1.00 43.30 173 MET A O 1
ATOM 1258 N N . VAL A 1 174 ? -0.588 -20.765 -9.324 1.00 37.62 174 VAL A N 1
ATOM 1259 C CA . VAL A 1 174 ? 0.351 -21.479 -8.444 1.00 38.08 174 VAL A CA 1
ATOM 1260 C C . VAL A 1 174 ? 0.370 -20.839 -7.055 1.00 37.01 174 VAL A C 1
ATOM 1261 O O . VAL A 1 174 ? 0.548 -21.507 -6.061 1.00 34.78 174 VAL A O 1
ATOM 1265 N N . VAL A 1 175 ? 0.241 -19.534 -7.018 1.00 33.82 175 VAL A N 1
ATOM 1266 C CA . VAL A 1 175 ? 0.274 -18.729 -5.829 1.00 32.68 175 VAL A CA 1
ATOM 1267 C C . VAL A 1 175 ? -1.144 -18.529 -5.260 1.00 37.10 175 VAL A C 1
ATOM 1268 O O . VAL A 1 175 ? -1.342 -18.691 -4.057 1.00 37.98 175 VAL A O 1
ATOM 1272 N N . PHE A 1 176 ? -2.105 -18.123 -6.099 1.00 33.49 176 PHE A N 1
ATOM 1273 C CA . PHE A 1 176 ? -3.481 -17.821 -5.677 1.00 32.18 176 PHE A CA 1
ATOM 1274 C C . PHE A 1 176 ? -4.211 -18.971 -4.968 1.00 33.07 176 PHE A C 1
ATOM 1275 O O . PHE A 1 176 ? -4.689 -18.813 -3.848 1.00 31.63 176 PHE A O 1
ATOM 1283 N N . TRP A 1 177 ? -4.319 -20.103 -5.633 1.00 32.85 177 TRP A N 1
ATOM 1284 C CA . TRP A 1 177 ? -5.054 -21.265 -5.080 1.00 34.96 177 TRP A CA 1
ATOM 1285 C C . TRP A 1 177 ? -4.538 -21.710 -3.727 1.00 37.94 177 TRP A C 1
ATOM 1286 O O . TRP A 1 177 ? -5.351 -21.726 -2.815 1.00 36.30 177 TRP A O 1
ATOM 1297 N N . PRO A 1 178 ? -3.197 -21.915 -3.526 1.00 34.90 178 PRO A N 1
ATOM 1298 C CA . PRO A 1 178 ? -2.690 -22.248 -2.184 1.00 32.73 178 PRO A CA 1
ATOM 1299 C C . PRO A 1 178 ? -2.842 -21.122 -1.196 1.00 30.45 178 PRO A C 1
ATOM 1300 O O . PRO A 1 178 ? -3.061 -21.414 -0.034 1.00 32.88 178 PRO A O 1
ATOM 1304 N N . ALA A 1 179 ? -2.673 -19.846 -1.614 1.00 25.81 179 ALA A N 1
ATOM 1305 C CA . ALA A 1 179 ? -2.869 -18.726 -0.698 1.00 26.40 179 ALA A CA 1
ATOM 1306 C C . ALA A 1 179 ? -4.288 -18.758 -0.157 1.00 31.63 179 ALA A C 1
ATOM 1307 O O . ALA A 1 179 ? -4.504 -18.755 1.063 1.00 33.06 179 ALA A O 1
ATOM 1309 N N . MET A 1 180 ? -5.269 -18.930 -1.058 1.00 31.69 180 MET A N 1
ATOM 1310 C CA . MET A 1 180 ? -6.671 -19.019 -0.639 1.00 32.02 180 MET A CA 1
ATOM 1311 C C . MET A 1 180 ? -6.965 -20.234 0.203 1.00 35.42 180 MET A C 1
ATOM 1312 O O . MET A 1 180 ? -7.709 -20.107 1.184 1.00 35.34 180 MET A O 1
ATOM 1317 N N . LEU A 1 181 ? -6.331 -21.378 -0.129 1.00 31.93 181 LEU A N 1
ATOM 1318 C CA . LEU A 1 181 ? -6.452 -22.613 0.624 1.00 32.10 181 LEU A CA 1
ATOM 1319 C C . LEU A 1 181 ? -5.849 -22.494 2.024 1.00 39.35 181 LEU A C 1
ATOM 1320 O O . LEU A 1 181 ? -6.422 -23.064 2.963 1.00 43.37 181 LEU A O 1
ATOM 1325 N N . SER A 1 182 ? -4.724 -21.711 2.176 1.00 35.77 182 SER A N 1
ATOM 1326 C CA . SER A 1 182 ? -4.097 -21.485 3.482 1.00 34.47 182 SER A CA 1
ATOM 1327 C C . SER A 1 182 ? -5.041 -20.642 4.325 1.00 39.94 182 SER A C 1
ATOM 1328 O O . SER A 1 182 ? -5.123 -20.836 5.540 1.00 41.00 182 SER A O 1
ATOM 1331 N N . TYR A 1 183 ? -5.767 -19.729 3.675 1.00 36.52 183 TYR A N 1
ATOM 1332 C CA . TYR A 1 183 ? -6.817 -18.954 4.352 1.00 37.29 183 TYR A CA 1
ATOM 1333 C C . TYR A 1 183 ? -7.956 -19.888 4.779 1.00 40.85 183 TYR A C 1
ATOM 1334 O O . TYR A 1 183 ? -8.414 -19.784 5.912 1.00 41.58 183 TYR A O 1
ATOM 1343 N N . TRP A 1 184 ? -8.353 -20.870 3.936 1.00 39.91 184 TRP A N 1
ATOM 1344 C CA . TRP A 1 184 ? -9.438 -21.797 4.338 1.00 40.92 184 TRP A CA 1
ATOM 1345 C C . TRP A 1 184 ? -8.952 -22.609 5.529 1.00 44.02 184 TRP A C 1
ATOM 1346 O O . TRP A 1 184 ? -9.710 -22.823 6.458 1.00 44.00 184 TRP A O 1
ATOM 1357 N N . GLN A 1 185 ? -7.642 -22.967 5.546 1.00 39.92 185 GLN A N 1
ATOM 1358 C CA . GLN A 1 185 ? -7.037 -23.664 6.678 1.00 40.63 185 GLN A CA 1
ATOM 1359 C C . GLN A 1 185 ? -7.014 -22.822 7.985 1.00 42.46 185 GLN A C 1
ATOM 1360 O O . GLN A 1 185 ? -7.239 -23.368 9.067 1.00 44.86 185 GLN A O 1
ATOM 1366 N N . ALA A 1 186 ? -6.747 -21.510 7.867 1.00 36.88 186 ALA A N 1
ATOM 1367 C CA . ALA A 1 186 ? -6.693 -20.544 8.970 1.00 35.74 186 ALA A CA 1
ATOM 1368 C C . ALA A 1 186 ? -8.086 -20.376 9.562 1.00 39.38 186 ALA A C 1
ATOM 1369 O O . ALA A 1 186 ? -8.246 -20.408 10.787 1.00 39.79 186 ALA A O 1
ATOM 1371 N N . VAL A 1 187 ? -9.089 -20.189 8.689 1.00 37.26 187 VAL A N 1
ATOM 1372 C CA . VAL A 1 187 ? -10.526 -20.083 9.080 1.00 38.44 187 VAL A CA 1
ATOM 1373 C C . VAL A 1 187 ? -10.952 -21.287 9.877 1.00 48.57 187 VAL A C 1
ATOM 1374 O O . VAL A 1 187 ? -11.493 -21.116 10.977 1.00 51.11 187 VAL A O 1
ATOM 1378 N N . ALA A 1 188 ? -10.622 -22.505 9.382 1.00 47.67 188 ALA A N 1
ATOM 1379 C CA . ALA A 1 188 ? -10.969 -23.761 10.051 1.00 49.45 188 ALA A CA 1
ATOM 1380 C C . ALA A 1 188 ? -10.324 -23.894 11.428 1.00 52.27 188 ALA A C 1
ATOM 1381 O O . ALA A 1 188 ? -11.016 -24.286 12.365 1.00 51.67 188 ALA A O 1
ATOM 1383 N N . LEU A 1 189 ? -9.035 -23.509 11.584 1.00 47.92 189 LEU A N 1
ATOM 1384 C CA . LEU A 1 189 ? -8.371 -23.607 12.888 1.00 48.96 189 LEU A CA 1
ATOM 1385 C C . LEU A 1 189 ? -8.904 -22.599 13.913 1.00 52.82 189 LEU A C 1
ATOM 1386 O O . LEU A 1 189 ? -9.154 -22.963 15.059 1.00 53.43 189 LEU A O 1
ATOM 1391 N N . ALA A 1 190 ? -9.033 -21.334 13.497 1.00 50.32 190 ALA A N 1
ATOM 1392 C CA . ALA A 1 190 ? -9.536 -20.228 14.300 1.00 50.78 190 ALA A CA 1
ATOM 1393 C C . ALA A 1 190 ? -10.984 -20.487 14.748 1.00 57.81 190 ALA A C 1
ATOM 1394 O O . ALA A 1 190 ? -11.395 -19.981 15.796 1.00 60.10 190 ALA A O 1
ATOM 1396 N N . ASP A 1 191 ? -11.742 -21.290 13.970 1.00 54.01 191 ASP A N 1
ATOM 1397 C CA . ASP A 1 191 ? -13.127 -21.658 14.302 1.00 55.92 191 ASP A CA 1
ATOM 1398 C C . ASP A 1 191 ? -13.162 -22.500 15.573 1.00 64.10 191 ASP A C 1
ATOM 1399 O O . ASP A 1 191 ? -13.895 -22.155 16.496 1.00 66.86 191 ASP A O 1
ATOM 1404 N N . ALA A 1 192 ? -12.341 -23.572 15.644 1.00 61.58 192 ALA A N 1
ATOM 1405 C CA . ALA A 1 192 ? -12.233 -24.457 16.805 1.00 63.95 192 ALA A CA 1
ATOM 1406 C C . ALA A 1 192 ? -11.766 -23.711 18.070 1.00 70.18 192 ALA A C 1
ATOM 1407 O O . ALA A 1 192 ? -11.662 -24.323 19.145 1.00 72.24 192 ALA A O 1
ATOM 1409 N N . HIS A 1 193 ? -11.549 -22.374 17.942 1.00 65.23 193 HIS A N 1
ATOM 1410 C CA . HIS A 1 193 ? -11.106 -21.477 19.010 1.00 64.81 193 HIS A CA 1
ATOM 1411 C C . HIS A 1 193 ? -11.953 -20.201 19.226 1.00 68.51 193 HIS A C 1
ATOM 1412 O O . HIS A 1 193 ? -11.488 -19.262 19.870 1.00 68.31 193 HIS A O 1
ATOM 1419 N N . GLY A 1 194 ? -13.190 -20.205 18.740 1.00 65.90 194 GLY A N 1
ATOM 1420 C CA . GLY A 1 194 ? -14.135 -19.103 18.915 1.00 66.02 194 GLY A CA 1
ATOM 1421 C C . GLY A 1 194 ? -13.929 -17.866 18.060 1.00 67.33 194 GLY A C 1
ATOM 1422 O O . GLY A 1 194 ? -14.590 -16.846 18.293 1.00 68.34 194 GLY A O 1
ATOM 1423 N N . LEU A 1 195 ? -13.032 -17.944 17.051 1.00 58.74 195 LEU A N 1
ATOM 1424 C CA . LEU A 1 195 ? -12.743 -16.830 16.151 1.00 54.64 195 LEU A CA 1
ATOM 1425 C C . LEU A 1 195 ? -13.409 -16.994 14.793 1.00 57.97 195 LEU A C 1
ATOM 1426 O O . LEU A 1 195 ? -13.448 -18.104 14.234 1.00 58.79 195 LEU A O 1
ATOM 1431 N N . THR A 1 196 ? -13.917 -15.877 14.252 1.00 53.30 196 THR A N 1
ATOM 1432 C CA . THR A 1 196 ? -14.593 -15.841 12.953 1.00 53.04 196 THR A CA 1
ATOM 1433 C C . THR A 1 196 ? -13.583 -15.554 11.833 1.00 54.18 196 THR A C 1
ATOM 1434 O O . THR A 1 196 ? -12.438 -15.228 12.122 1.00 52.94 196 THR A O 1
ATOM 1438 N N . ALA A 1 197 ? -14.011 -15.654 10.572 1.00 49.99 197 ALA A N 1
ATOM 1439 C CA . ALA A 1 197 ? -13.177 -15.376 9.413 1.00 47.36 197 ALA A CA 1
ATOM 1440 C C . ALA A 1 197 ? -12.811 -13.875 9.337 1.00 50.55 197 ALA A C 1
ATOM 1441 O O . ALA A 1 197 ? -11.675 -13.536 8.992 1.00 47.50 197 ALA A O 1
ATOM 1443 N N . ALA A 1 198 ? -13.769 -12.982 9.677 1.00 48.12 198 ALA A N 1
ATOM 1444 C CA . ALA A 1 198 ? -13.566 -11.527 9.687 1.00 47.34 198 ALA A CA 1
ATOM 1445 C C . ALA A 1 198 ? -12.660 -11.076 10.841 1.00 48.86 198 ALA A C 1
ATOM 1446 O O . ALA A 1 198 ? -12.156 -9.951 10.816 1.00 48.86 198 ALA A O 1
ATOM 1448 N N . ASP A 1 199 ? -12.507 -11.929 11.868 1.00 43.62 199 ASP A N 1
ATOM 1449 C CA . ASP A 1 199 ? -11.686 -11.690 13.039 1.00 45.40 199 ASP A CA 1
ATOM 1450 C C . ASP A 1 199 ? -10.212 -11.819 12.616 1.00 47.62 199 ASP A C 1
ATOM 1451 O O . ASP A 1 199 ? -9.389 -10.985 12.974 1.00 50.40 199 ASP A O 1
ATOM 1456 N N . ILE A 1 200 ? -9.907 -12.864 11.836 1.00 41.54 200 ILE A N 1
ATOM 1457 C CA . ILE A 1 200 ? -8.565 -13.168 11.343 1.00 39.25 200 ILE A CA 1
ATOM 1458 C C . ILE A 1 200 ? -8.284 -12.492 9.997 1.00 42.04 200 ILE A C 1
ATOM 1459 O O . ILE A 1 200 ? -7.120 -12.334 9.637 1.00 40.03 200 ILE A O 1
ATOM 1464 N N . ALA A 1 201 ? -9.337 -12.046 9.273 1.00 37.70 201 ALA A N 1
ATOM 1465 C CA . ALA A 1 201 ? -9.135 -11.359 7.985 1.00 38.24 201 ALA A CA 1
ATOM 1466 C C . ALA A 1 201 ? -8.048 -10.244 8.013 1.00 43.97 201 ALA A C 1
ATOM 1467 O O . ALA A 1 201 ? -7.225 -10.208 7.089 1.00 41.52 201 ALA A O 1
ATOM 1469 N N . PRO A 1 202 ? -8.048 -9.297 8.995 1.00 42.53 202 PRO A N 1
ATOM 1470 C CA . PRO A 1 202 ? -7.019 -8.245 8.973 1.00 41.97 202 PRO A CA 1
ATOM 1471 C C . PRO A 1 202 ? -5.595 -8.796 9.089 1.00 40.93 202 PRO A C 1
ATOM 1472 O O . PRO A 1 202 ? -4.713 -8.336 8.380 1.00 39.04 202 PRO A O 1
ATOM 1476 N N . TYR A 1 203 ? -5.401 -9.807 9.936 1.00 37.19 203 TYR A N 1
ATOM 1477 C CA . TYR A 1 203 ? -4.121 -10.455 10.163 1.00 36.47 203 TYR A CA 1
ATOM 1478 C C . TYR A 1 203 ? -3.592 -11.170 8.932 1.00 36.78 203 TYR A C 1
ATOM 1479 O O . TYR A 1 203 ? -2.407 -11.056 8.620 1.00 33.61 203 TYR A O 1
ATOM 1488 N N . VAL A 1 204 ? -4.473 -11.881 8.225 1.00 33.89 204 VAL A N 1
ATOM 1489 C CA . VAL A 1 204 ? -4.143 -12.664 7.035 1.00 33.02 204 VAL A CA 1
ATOM 1490 C C . VAL A 1 204 ? -3.802 -11.743 5.887 1.00 36.39 204 VAL A C 1
ATOM 1491 O O . VAL A 1 204 ? -2.799 -11.972 5.207 1.00 35.99 204 VAL A O 1
ATOM 1495 N N . SER A 1 205 ? -4.609 -10.683 5.695 1.00 34.79 205 SER A N 1
ATOM 1496 C CA . SER A 1 205 ? -4.384 -9.628 4.691 1.00 34.07 205 SER A CA 1
ATOM 1497 C C . SER A 1 205 ? -3.025 -8.959 4.871 1.00 34.57 205 SER A C 1
ATOM 1498 O O . SER A 1 205 ? -2.341 -8.724 3.884 1.00 32.31 205 SER A O 1
ATOM 1501 N N . GLU A 1 206 ? -2.688 -8.587 6.117 1.00 35.13 206 GLU A N 1
ATOM 1502 C CA . GLU A 1 206 ? -1.430 -7.954 6.539 1.00 36.42 206 GLU A CA 1
ATOM 1503 C C . GLU A 1 206 ? -0.269 -8.890 6.293 1.00 38.32 206 GLU A C 1
ATOM 1504 O O . GLU A 1 206 ? 0.797 -8.439 5.863 1.00 38.55 206 GLU A O 1
ATOM 1510 N N . ASN A 1 207 ? -0.460 -10.194 6.583 1.00 32.86 207 ASN A N 1
ATOM 1511 C CA . ASN A 1 207 ? 0.557 -11.199 6.331 1.00 31.22 207 ASN A CA 1
ATOM 1512 C C . ASN A 1 207 ? 0.876 -11.242 4.804 1.00 32.16 207 ASN A C 1
ATOM 1513 O O . ASN A 1 207 ? 2.031 -11.139 4.412 1.00 30.91 207 ASN A O 1
ATOM 1518 N N . PHE A 1 208 ? -0.144 -11.326 3.949 1.00 29.05 208 PHE A N 1
ATOM 1519 C CA . PHE A 1 208 ? 0.055 -11.366 2.504 1.00 28.67 208 PHE A CA 1
ATOM 1520 C C . PHE A 1 208 ? 0.644 -10.078 1.974 1.00 35.02 208 PHE A C 1
ATOM 1521 O O . PHE A 1 208 ? 1.491 -10.129 1.081 1.00 36.10 208 PHE A O 1
ATOM 1529 N N . ALA A 1 209 ? 0.179 -8.927 2.510 1.00 32.23 209 ALA A N 1
ATOM 1530 C CA . ALA A 1 209 ? 0.689 -7.600 2.146 1.00 34.68 209 ALA A CA 1
ATOM 1531 C C . ALA A 1 209 ? 2.213 -7.458 2.431 1.00 41.64 209 ALA A C 1
ATOM 1532 O O . ALA A 1 209 ? 2.930 -6.825 1.651 1.00 43.05 209 ALA A O 1
ATOM 1534 N N . GLY A 1 210 ? 2.698 -8.073 3.513 1.00 37.28 210 GLY A N 1
ATOM 1535 C CA . GLY A 1 210 ? 4.121 -8.009 3.851 1.00 37.15 210 GLY A CA 1
ATOM 1536 C C . GLY A 1 210 ? 4.971 -9.102 3.222 1.00 42.18 210 GLY A C 1
ATOM 1537 O O . GLY A 1 210 ? 6.168 -9.171 3.489 1.00 43.70 210 GLY A O 1
ATOM 1538 N N . MET A 1 211 ? 4.374 -9.991 2.404 1.00 38.83 211 MET A N 1
ATOM 1539 C CA . MET A 1 211 ? 5.090 -11.105 1.758 1.00 37.13 211 MET A CA 1
ATOM 1540 C C . MET A 1 211 ? 6.130 -10.652 0.721 1.00 40.71 211 MET A C 1
ATOM 1541 O O . MET A 1 211 ? 7.221 -11.232 0.664 1.00 41.65 211 MET A O 1
ATOM 1546 N N . GLY A 1 212 ? 5.796 -9.623 -0.065 1.00 36.21 212 GLY A N 1
ATOM 1547 C CA . GLY A 1 212 ? 6.674 -9.048 -1.091 1.00 38.09 212 GLY A CA 1
ATOM 1548 C C . GLY A 1 212 ? 8.088 -8.699 -0.635 1.00 45.59 212 GLY A C 1
ATOM 1549 O O . GLY A 1 212 ? 9.045 -8.802 -1.412 1.00 46.00 212 GLY A O 1
ATOM 1550 N N . GLN A 1 213 ? 8.239 -8.303 0.642 1.00 45.33 213 GLN A N 1
ATOM 1551 C CA . GLN A 1 213 ? 9.529 -7.980 1.264 1.00 47.87 213 GLN A CA 1
ATOM 1552 C C . GLN A 1 213 ? 10.386 -9.253 1.264 1.00 52.91 213 GLN A C 1
ATOM 1553 O O . GLN A 1 213 ? 11.562 -9.213 0.881 1.00 55.30 213 GLN A O 1
ATOM 1559 N N . PHE A 1 214 ? 9.768 -10.395 1.644 1.00 47.21 214 PHE A N 1
ATOM 1560 C CA . PHE A 1 214 ? 10.399 -11.720 1.687 1.00 47.19 214 PHE A CA 1
ATOM 1561 C C . PHE A 1 214 ? 10.709 -12.227 0.297 1.00 48.54 214 PHE A C 1
ATOM 1562 O O . PHE A 1 214 ? 11.817 -12.712 0.080 1.00 46.09 214 PHE A O 1
ATOM 1570 N N . ILE A 1 215 ? 9.743 -12.130 -0.648 1.00 44.68 215 ILE A N 1
ATOM 1571 C CA . ILE A 1 215 ? 10.032 -12.604 -2.003 1.00 45.61 215 ILE A CA 1
ATOM 1572 C C . ILE A 1 215 ? 11.216 -11.858 -2.690 1.00 52.55 215 ILE A C 1
ATOM 1573 O O . ILE A 1 215 ? 11.966 -12.499 -3.411 1.00 52.41 215 ILE A O 1
ATOM 1578 N N . ASP A 1 216 ? 11.361 -10.528 -2.463 1.00 49.79 216 ASP A N 1
ATOM 1579 C CA . ASP A 1 216 ? 12.439 -9.706 -3.033 1.00 51.85 216 ASP A CA 1
ATOM 1580 C C . ASP A 1 216 ? 13.772 -10.092 -2.430 1.00 57.73 216 ASP A C 1
ATOM 1581 O O . ASP A 1 216 ? 14.740 -10.221 -3.173 1.00 59.23 216 ASP A O 1
ATOM 1586 N N . PHE A 1 217 ? 13.797 -10.309 -1.089 1.00 54.05 217 PHE A N 1
ATOM 1587 C CA . PHE A 1 217 ? 14.954 -10.734 -0.321 1.00 57.03 217 PHE A CA 1
ATOM 1588 C C . PHE A 1 217 ? 15.399 -12.095 -0.818 1.00 59.23 217 PHE A C 1
ATOM 1589 O O . PHE A 1 217 ? 16.589 -12.285 -1.074 1.00 59.77 217 PHE A O 1
ATOM 1597 N N . TYR A 1 218 ? 14.450 -13.028 -0.979 1.00 49.01 218 TYR A N 1
ATOM 1598 C CA . TYR A 1 218 ? 14.786 -14.352 -1.468 1.00 49.26 218 TYR A CA 1
ATOM 1599 C C . TYR A 1 218 ? 15.103 -14.464 -2.949 1.00 55.02 218 TYR A C 1
ATOM 1600 O O . TYR A 1 218 ? 15.976 -15.253 -3.292 1.00 58.00 218 TYR A O 1
ATOM 1609 N N . ALA A 1 219 ? 14.446 -13.668 -3.818 1.00 49.92 219 ALA A N 1
ATOM 1610 C CA . ALA A 1 219 ? 14.690 -13.673 -5.271 1.00 50.76 219 ALA A CA 1
ATOM 1611 C C . ALA A 1 219 ? 16.151 -13.448 -5.597 1.00 62.13 219 ALA A C 1
ATOM 1612 O O . ALA A 1 219 ? 16.688 -14.155 -6.446 1.00 66.67 219 ALA A O 1
ATOM 1614 N N . ALA A 1 220 ? 16.787 -12.444 -4.948 1.00 60.60 220 ALA A N 1
ATOM 1615 C CA . ALA A 1 220 ? 18.185 -12.065 -5.166 1.00 64.62 220 ALA A CA 1
ATOM 1616 C C . ALA A 1 220 ? 19.154 -13.184 -4.804 1.00 71.26 220 ALA A C 1
ATOM 1617 O O . ALA A 1 220 ? 20.143 -13.390 -5.505 1.00 73.78 220 ALA A O 1
ATOM 1619 N N . ARG A 1 221 ? 18.860 -13.910 -3.714 1.00 66.79 221 ARG A N 1
ATOM 1620 C CA . ARG A 1 221 ? 19.704 -14.993 -3.217 1.00 68.67 221 ARG A CA 1
ATOM 1621 C C . ARG A 1 221 ? 19.589 -16.244 -4.101 1.00 70.34 221 ARG A C 1
ATOM 1622 O O . ARG A 1 221 ? 20.604 -16.893 -4.325 1.00 73.21 221 ARG A O 1
ATOM 1630 N N . ILE A 1 222 ? 18.362 -16.590 -4.590 1.00 61.14 222 ILE A N 1
ATOM 1631 C CA . ILE A 1 222 ? 18.133 -17.759 -5.460 1.00 60.54 222 ILE A CA 1
ATOM 1632 C C . ILE A 1 222 ? 18.867 -17.573 -6.796 1.00 65.68 222 ILE A C 1
ATOM 1633 O O . ILE A 1 222 ? 19.568 -18.486 -7.262 1.00 66.72 222 ILE A O 1
ATOM 1638 N N . ASP A 1 223 ? 18.674 -16.395 -7.421 1.00 62.33 223 ASP A N 1
ATOM 1639 C CA . ASP A 1 223 ? 19.274 -16.068 -8.710 1.00 65.56 223 ASP A CA 1
ATOM 1640 C C . ASP A 1 223 ? 20.781 -16.080 -8.688 1.00 75.63 223 ASP A C 1
ATOM 1641 O O . ASP A 1 223 ? 21.392 -16.348 -9.720 1.00 79.24 223 ASP A O 1
ATOM 1646 N N . ALA A 1 224 ? 21.377 -15.868 -7.501 1.00 73.63 224 ALA A N 1
ATOM 1647 C CA . ALA A 1 224 ? 22.835 -15.889 -7.286 1.00 77.93 224 ALA A CA 1
ATOM 1648 C C . ALA A 1 224 ? 23.329 -17.307 -6.924 1.00 87.21 224 ALA A C 1
ATOM 1649 O O . ALA A 1 224 ? 24.508 -17.623 -7.137 1.00 93.85 224 ALA A O 1
ATOM 1651 N N . GLY A 1 225 ? 22.419 -18.134 -6.403 1.00 81.83 225 GLY A N 1
ATOM 1652 C CA . GLY A 1 225 ? 22.675 -19.518 -6.008 1.00 83.29 225 GLY A CA 1
ATOM 1653 C C . GLY A 1 225 ? 22.989 -19.674 -4.536 1.00 85.99 225 GLY A C 1
ATOM 1654 O O . GLY A 1 225 ? 23.620 -20.660 -4.128 1.00 89.47 225 GLY A O 1
ATOM 1655 N N . ASN A 1 226 ? 22.573 -18.677 -3.744 1.00 77.64 226 ASN A N 1
ATOM 1656 C CA . ASN A 1 226 ? 22.783 -18.584 -2.309 1.00 77.57 226 ASN A CA 1
ATOM 1657 C C . ASN A 1 226 ? 21.552 -19.116 -1.558 1.00 82.24 226 ASN A C 1
ATOM 1658 O O . ASN A 1 226 ? 20.475 -18.548 -1.682 1.00 78.29 226 ASN A O 1
ATOM 1663 N N . HIS A 1 227 ? 21.727 -20.195 -0.773 1.00 82.69 227 HIS A N 1
ATOM 1664 C CA . HIS A 1 227 ? 20.683 -20.828 0.041 1.00 80.15 227 HIS A CA 1
ATOM 1665 C C . HIS A 1 227 ? 21.274 -21.049 1.443 1.00 84.77 227 HIS A C 1
ATOM 1666 O O . HIS A 1 227 ? 21.201 -22.155 1.964 1.00 84.05 227 HIS A O 1
ATOM 1673 N N . ALA A 1 228 ? 21.844 -19.988 2.044 1.00 83.89 228 ALA A N 1
ATOM 1674 C CA . ALA A 1 228 ? 22.643 -19.997 3.281 1.00 87.03 228 ALA A CA 1
ATOM 1675 C C . ALA A 1 228 ? 22.082 -20.561 4.612 1.00 88.82 228 ALA A C 1
ATOM 1676 O O . ALA A 1 228 ? 21.771 -21.740 4.707 1.00 88.58 228 ALA A O 1
ATOM 1678 N N . GLY A 1 229 ? 22.109 -19.747 5.651 1.00 82.98 229 GLY A N 1
ATOM 1679 C CA . GLY A 1 229 ? 21.690 -20.098 7.001 1.00 81.09 229 GLY A CA 1
ATOM 1680 C C . GLY A 1 229 ? 21.770 -18.830 7.811 1.00 83.05 229 GLY A C 1
ATOM 1681 O O . GLY A 1 229 ? 21.412 -18.797 8.993 1.00 81.02 229 GLY A O 1
ATOM 1682 N N . ASP A 1 230 ? 22.250 -17.775 7.117 1.00 79.33 230 ASP A N 1
ATOM 1683 C CA . ASP A 1 230 ? 22.478 -16.404 7.539 1.00 79.21 230 ASP A CA 1
ATOM 1684 C C . ASP A 1 230 ? 21.293 -15.848 8.332 1.00 79.63 230 ASP A C 1
ATOM 1685 O O . ASP A 1 230 ? 21.468 -15.455 9.488 1.00 78.60 230 ASP A O 1
ATOM 1690 N N . VAL A 1 231 ? 20.085 -15.844 7.725 1.00 73.24 231 VAL A N 1
ATOM 1691 C CA . VAL A 1 231 ? 18.871 -15.348 8.378 1.00 69.78 231 VAL A CA 1
ATOM 1692 C C . VAL A 1 231 ? 17.927 -16.496 8.772 1.00 69.43 231 VAL A C 1
ATOM 1693 O O . VAL A 1 231 ? 17.189 -16.358 9.747 1.00 67.58 231 VAL A O 1
ATOM 1697 N N . ASP A 1 232 ? 17.987 -17.644 8.074 1.00 63.95 232 ASP A N 1
ATOM 1698 C CA . ASP A 1 232 ? 17.093 -18.755 8.405 1.00 59.87 232 ASP A CA 1
ATOM 1699 C C . ASP A 1 232 ? 17.699 -20.145 8.191 1.00 64.45 232 ASP A C 1
ATOM 1700 O O . ASP A 1 232 ? 18.552 -20.325 7.320 1.00 64.35 232 ASP A O 1
ATOM 1705 N N . ARG A 1 233 ? 17.156 -21.145 8.917 1.00 61.34 233 ARG A N 1
ATOM 1706 C CA . ARG A 1 233 ? 17.537 -22.545 8.808 1.00 64.72 233 ARG A CA 1
ATOM 1707 C C . ARG A 1 233 ? 16.301 -23.417 8.511 1.00 67.30 233 ARG A C 1
ATOM 1708 O O . ARG A 1 233 ? 15.263 -23.244 9.163 1.00 61.93 233 ARG A O 1
ATOM 1716 N N . LEU A 1 234 ? 16.414 -24.350 7.521 1.00 66.09 234 LEU A N 1
ATOM 1717 C CA . LEU A 1 234 ? 15.333 -25.256 7.086 1.00 64.14 234 LEU A CA 1
ATOM 1718 C C . LEU A 1 234 ? 14.744 -26.101 8.230 1.00 68.24 234 LEU A C 1
ATOM 1719 O O . LEU A 1 234 ? 13.527 -26.306 8.282 1.00 64.79 234 LEU A O 1
ATOM 1724 N N . SER A 1 235 ? 15.614 -26.562 9.142 1.00 69.13 235 SER A N 1
ATOM 1725 C CA . SER A 1 235 ? 15.294 -27.366 10.330 1.00 70.59 235 SER A CA 1
ATOM 1726 C C . SER A 1 235 ? 14.305 -26.650 11.253 1.00 73.51 235 SER A C 1
ATOM 1727 O O . SER A 1 235 ? 13.439 -27.306 11.836 1.00 74.41 235 SER A O 1
ATOM 1730 N N . MET A 1 236 ? 14.421 -25.310 11.369 1.00 68.11 236 MET A N 1
ATOM 1731 C CA . MET A 1 236 ? 13.506 -24.497 12.174 1.00 65.56 236 MET A CA 1
ATOM 1732 C C . MET A 1 236 ? 12.165 -24.349 11.451 1.00 63.62 236 MET A C 1
ATOM 1733 O O . MET A 1 236 ? 11.143 -24.209 12.108 1.00 61.92 236 MET A O 1
ATOM 1738 N N . GLY A 1 237 ? 12.193 -24.360 10.118 1.00 57.53 237 GLY A N 1
ATOM 1739 C CA . GLY A 1 237 ? 11.004 -24.317 9.273 1.00 53.63 237 GLY A CA 1
ATOM 1740 C C . GLY A 1 237 ? 10.212 -25.595 9.426 1.00 56.31 237 GLY A C 1
ATOM 1741 O O . GLY A 1 237 ? 8.991 -25.558 9.618 1.00 54.26 237 GLY A O 1
ATOM 1742 N N . VAL A 1 238 ? 10.926 -26.738 9.400 1.00 56.69 238 VAL A N 1
ATOM 1743 C CA . VAL A 1 238 ? 10.382 -28.084 9.621 1.00 58.51 238 VAL A CA 1
ATOM 1744 C C . VAL A 1 238 ? 9.680 -28.105 10.984 1.00 63.36 238 VAL A C 1
ATOM 1745 O O . VAL A 1 238 ? 8.542 -28.560 11.066 1.00 62.98 238 VAL A O 1
ATOM 1749 N N . ALA A 1 239 ? 10.362 -27.611 12.041 1.00 61.59 239 ALA A N 1
ATOM 1750 C CA . ALA A 1 239 ? 9.843 -27.597 13.416 1.00 61.29 239 ALA A CA 1
ATOM 1751 C C . ALA A 1 239 ? 8.653 -26.671 13.569 1.00 60.84 239 ALA A C 1
ATOM 1752 O O . ALA A 1 239 ? 7.759 -26.966 14.349 1.00 60.52 239 ALA A O 1
ATOM 1754 N N . SER A 1 240 ? 8.643 -25.547 12.838 1.00 55.16 240 SER A N 1
ATOM 1755 C CA . SER A 1 240 ? 7.553 -24.595 12.883 1.00 51.62 240 SER A CA 1
ATOM 1756 C C . SER A 1 240 ? 6.325 -25.236 12.225 1.00 55.17 240 SER A C 1
ATOM 1757 O O . SER A 1 240 ? 5.225 -25.170 12.777 1.00 52.66 240 SER A O 1
ATOM 1760 N N . MET A 1 241 ? 6.540 -25.931 11.093 1.00 52.81 241 MET A N 1
ATOM 1761 C CA . MET A 1 241 ? 5.465 -26.637 10.414 1.00 52.64 241 MET A CA 1
ATOM 1762 C C . MET A 1 241 ? 4.918 -27.821 11.231 1.00 58.01 241 MET A C 1
ATOM 1763 O O . MET A 1 241 ? 3.720 -28.102 11.142 1.00 57.70 241 MET A O 1
ATOM 1768 N N . GLU A 1 242 ? 5.770 -28.461 12.066 1.00 56.47 242 GLU A N 1
ATOM 1769 C CA . GLU A 1 242 ? 5.362 -29.560 12.961 1.00 59.67 242 GLU A CA 1
ATOM 1770 C C . GLU A 1 242 ? 4.355 -29.004 13.978 1.00 63.56 242 GLU A C 1
ATOM 1771 O O . GLU A 1 242 ? 3.336 -29.633 14.225 1.00 64.52 242 GLU A O 1
ATOM 1777 N N . HIS A 1 243 ? 4.618 -27.787 14.501 1.00 58.54 243 HIS A N 1
ATOM 1778 C CA . HIS A 1 243 ? 3.760 -27.066 15.444 1.00 56.17 243 HIS A CA 1
ATOM 1779 C C . HIS A 1 243 ? 2.414 -26.703 14.819 1.00 59.38 243 HIS A C 1
ATOM 1780 O O . HIS A 1 243 ? 1.387 -26.873 15.485 1.00 60.26 243 HIS A O 1
ATOM 1787 N N . VAL A 1 244 ? 2.415 -26.215 13.537 1.00 52.70 244 VAL A N 1
ATOM 1788 C CA . VAL A 1 244 ? 1.207 -25.892 12.761 1.00 49.21 244 VAL A CA 1
ATOM 1789 C C . VAL A 1 244 ? 0.388 -27.192 12.640 1.00 52.60 244 VAL A C 1
ATOM 1790 O O . VAL A 1 244 ? -0.794 -27.190 12.980 1.00 51.57 244 VAL A O 1
ATOM 1794 N N . VAL A 1 245 ? 1.035 -28.308 12.233 1.00 51.53 245 VAL A N 1
ATOM 1795 C CA . VAL A 1 245 ? 0.401 -29.646 12.147 1.00 53.26 245 VAL A CA 1
ATOM 1796 C C . VAL A 1 245 ? -0.168 -30.077 13.508 1.00 60.82 245 VAL A C 1
ATOM 1797 O O . VAL A 1 245 ? -1.283 -30.610 13.553 1.00 62.88 245 VAL A O 1
ATOM 1801 N N . HIS A 1 246 ? 0.582 -29.861 14.608 1.00 58.52 246 HIS A N 1
ATOM 1802 C CA . HIS A 1 246 ? 0.113 -30.282 15.939 1.00 61.63 246 HIS A CA 1
ATOM 1803 C C . HIS A 1 246 ? -1.090 -29.487 16.435 1.00 62.28 246 HIS A C 1
ATOM 1804 O O . HIS A 1 246 ? -2.061 -30.090 16.881 1.00 62.91 246 HIS A O 1
ATOM 1811 N N . THR A 1 247 ? -1.062 -28.151 16.269 1.00 54.94 247 THR A N 1
ATOM 1812 C CA . THR A 1 247 ? -2.131 -27.214 16.647 1.00 52.59 247 THR A CA 1
ATOM 1813 C C . THR A 1 247 ? -3.461 -27.595 15.981 1.00 55.67 247 THR A C 1
ATOM 1814 O O . THR A 1 247 ? -4.517 -27.532 16.622 1.00 57.00 247 THR A O 1
ATOM 1818 N N . ASN A 1 248 ? -3.409 -27.938 14.692 1.00 50.71 248 ASN A N 1
ATOM 1819 C CA . ASN A 1 248 ? -4.577 -28.317 13.915 1.00 52.43 248 ASN A CA 1
ATOM 1820 C C . ASN A 1 248 ? -5.079 -29.694 14.354 1.00 62.01 248 ASN A C 1
ATOM 1821 O O . ASN A 1 248 ? -6.286 -29.882 14.525 1.00 62.05 248 ASN A O 1
ATOM 1826 N N . ALA A 1 249 ? -4.142 -30.632 14.602 1.00 62.46 249 ALA A N 1
ATOM 1827 C CA . ALA A 1 249 ? -4.461 -31.990 15.056 1.00 66.43 249 ALA A CA 1
ATOM 1828 C C . ALA A 1 249 ? -5.056 -31.969 16.472 1.00 74.90 249 ALA A C 1
ATOM 1829 O O . ALA A 1 249 ? -5.947 -32.765 16.766 1.00 77.94 249 ALA A O 1
ATOM 1831 N N . ASP A 1 250 ? -4.575 -31.042 17.337 1.00 71.32 250 ASP A N 1
ATOM 1832 C CA . ASP A 1 250 ? -5.056 -30.889 18.716 1.00 72.25 250 ASP A CA 1
ATOM 1833 C C . ASP A 1 250 ? -6.501 -30.384 18.763 1.00 74.48 250 ASP A C 1
ATOM 1834 O O . ASP A 1 250 ? -7.246 -30.774 19.656 1.00 76.00 250 ASP A O 1
ATOM 1839 N N . SER A 1 251 ? -6.872 -29.503 17.813 1.00 67.57 251 SER A N 1
ATOM 1840 C CA . SER A 1 251 ? -8.177 -28.871 17.693 1.00 66.95 251 SER A CA 1
ATOM 1841 C C . SER A 1 251 ? -9.198 -29.724 16.927 1.00 73.80 251 SER A C 1
ATOM 1842 O O . SER A 1 251 ? -10.353 -29.323 16.802 1.00 74.56 251 SER A O 1
ATOM 1845 N N . GLY A 1 252 ? -8.769 -30.880 16.422 1.00 71.47 252 GLY A N 1
ATOM 1846 C CA . GLY A 1 252 ? -9.609 -31.778 15.637 1.00 73.37 252 GLY A CA 1
ATOM 1847 C C . GLY A 1 252 ? -9.724 -31.358 14.182 1.00 74.84 252 GLY A C 1
ATOM 1848 O O . GLY A 1 252 ? -10.404 -32.024 13.397 1.00 76.12 252 GLY A O 1
ATOM 1849 N N . VAL A 1 253 ? -9.055 -30.244 13.813 1.00 68.03 253 VAL A N 1
ATOM 1850 C CA . VAL A 1 253 ? -9.034 -29.670 12.462 1.00 65.45 253 VAL A CA 1
ATOM 1851 C C . VAL A 1 253 ? -8.184 -30.574 11.545 1.00 70.30 253 VAL A C 1
ATOM 1852 O O . VAL A 1 253 ? -7.212 -31.171 12.002 1.00 71.44 253 VAL A O 1
ATOM 1856 N N . ASP A 1 254 ? -8.560 -30.661 10.260 1.00 66.62 254 ASP A N 1
ATOM 1857 C CA . ASP A 1 254 ? -7.868 -31.419 9.213 1.00 67.11 254 ASP A CA 1
ATOM 1858 C C . ASP A 1 254 ? -6.420 -30.915 8.998 1.00 65.33 254 ASP A C 1
ATOM 1859 O O . ASP A 1 254 ? -6.198 -29.714 8.839 1.00 62.72 254 ASP A O 1
ATOM 1864 N N . THR A 1 255 ? -5.441 -31.839 9.020 1.00 61.78 255 THR A N 1
ATOM 1865 C CA . THR A 1 255 ? -4.011 -31.551 8.842 1.00 59.80 255 THR A CA 1
ATOM 1866 C C . THR A 1 255 ? -3.465 -31.867 7.440 1.00 62.41 255 THR A C 1
ATOM 1867 O O . THR A 1 255 ? -2.249 -31.804 7.268 1.00 60.98 255 THR A O 1
ATOM 1871 N N . ALA A 1 256 ? -4.333 -32.159 6.438 1.00 59.81 256 ALA A N 1
ATOM 1872 C CA . ALA A 1 256 ? -3.903 -32.493 5.066 1.00 60.81 256 ALA A CA 1
ATOM 1873 C C . ALA A 1 256 ? -3.060 -31.414 4.365 1.00 61.78 256 ALA A C 1
ATOM 1874 O O . ALA A 1 256 ? -1.967 -31.726 3.892 1.00 62.98 256 ALA A O 1
ATOM 1876 N N . PHE A 1 257 ? -3.544 -30.160 4.309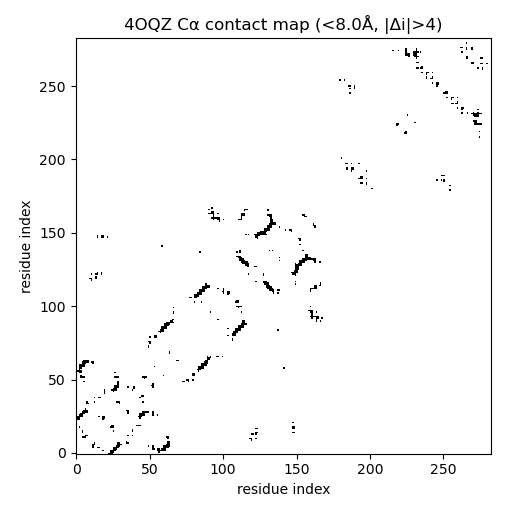 1.00 55.30 257 PHE A N 1
ATOM 1877 C CA . PHE A 1 257 ? -2.789 -29.040 3.711 1.00 51.72 257 PHE A CA 1
ATOM 1878 C C . PHE A 1 257 ? -1.512 -28.718 4.509 1.00 54.66 257 PHE A C 1
ATOM 1879 O O . PHE A 1 257 ? -0.453 -28.706 3.887 1.00 55.56 257 PHE A O 1
ATOM 1887 N N . PRO A 1 258 ? -1.533 -28.567 5.868 1.00 50.96 258 PRO A N 1
ATOM 1888 C CA . PRO A 1 258 ? -0.275 -28.315 6.587 1.00 49.05 258 PRO A CA 1
ATOM 1889 C C . PRO A 1 258 ? 0.709 -29.478 6.544 1.00 49.23 258 PRO A C 1
ATOM 1890 O O . PRO A 1 258 ? 1.900 -29.223 6.593 1.00 45.42 258 PRO A O 1
ATOM 1894 N N . ARG A 1 259 ? 0.253 -30.758 6.486 1.00 48.80 259 ARG A N 1
ATOM 1895 C CA . ARG A 1 259 ? 1.261 -31.807 6.414 1.00 51.03 259 ARG A CA 1
ATOM 1896 C C . ARG A 1 259 ? 1.936 -31.841 5.057 1.00 56.13 259 ARG A C 1
ATOM 1897 O O . ARG A 1 259 ? 3.137 -32.028 4.997 1.00 58.63 259 ARG A O 1
ATOM 1905 N N . ALA A 1 260 ? 1.200 -31.521 3.991 1.00 53.22 260 ALA A N 1
ATOM 1906 C CA . ALA A 1 260 ? 1.735 -31.414 2.626 1.00 54.52 260 ALA A CA 1
ATOM 1907 C C . ALA A 1 260 ? 2.894 -30.410 2.567 1.00 56.41 260 ALA A C 1
ATOM 1908 O O . ALA A 1 260 ? 3.912 -30.686 1.922 1.00 58.94 260 ALA A O 1
ATOM 1910 N N . VAL A 1 261 ? 2.758 -29.270 3.294 1.00 49.73 261 VAL A N 1
ATOM 1911 C CA . VAL A 1 261 ? 3.787 -28.219 3.419 1.00 46.29 261 VAL A CA 1
ATOM 1912 C C . VAL A 1 261 ? 4.945 -28.768 4.260 1.00 52.45 261 VAL A C 1
ATOM 1913 O O . VAL A 1 261 ? 6.097 -28.652 3.848 1.00 52.74 261 VAL A O 1
ATOM 1917 N N . LEU A 1 262 ? 4.639 -29.379 5.429 1.00 51.85 262 LEU A N 1
ATOM 1918 C CA . LEU A 1 262 ? 5.630 -30.017 6.312 1.00 54.71 262 LEU A CA 1
ATOM 1919 C C . LEU A 1 262 ? 6.416 -31.070 5.537 1.00 64.31 262 LEU A C 1
ATOM 1920 O O . LEU A 1 262 ? 7.632 -31.119 5.673 1.00 64.48 262 LEU A O 1
ATOM 1925 N N . ASP A 1 263 ? 5.721 -31.902 4.719 1.00 65.26 263 ASP A N 1
ATOM 1926 C CA . ASP A 1 263 ? 6.332 -32.973 3.910 1.00 69.39 263 ASP A CA 1
ATOM 1927 C C . ASP A 1 263 ? 7.425 -32.432 3.002 1.00 75.15 263 ASP A C 1
ATOM 1928 O O . ASP A 1 263 ? 8.480 -33.050 2.926 1.00 79.17 263 ASP A O 1
ATOM 1933 N N . ALA A 1 264 ? 7.193 -31.259 2.358 1.00 69.10 264 ALA A N 1
ATOM 1934 C CA . ALA A 1 264 ? 8.174 -30.603 1.489 1.00 68.17 264 ALA A CA 1
ATOM 1935 C C . ALA A 1 264 ? 9.395 -30.088 2.258 1.00 71.95 264 ALA A C 1
ATOM 1936 O O . ALA A 1 264 ? 10.495 -30.140 1.719 1.00 74.78 264 ALA A O 1
ATOM 1938 N N . PHE A 1 265 ? 9.217 -29.644 3.517 1.00 64.48 265 PHE A N 1
ATOM 1939 C CA . PHE A 1 265 ? 10.295 -29.170 4.381 1.00 64.06 265 PHE A CA 1
ATOM 1940 C C . PHE A 1 265 ? 11.099 -30.321 4.957 1.00 75.03 265 PHE A C 1
ATOM 1941 O O . PHE A 1 265 ? 12.327 -30.243 4.933 1.00 75.47 265 PHE A O 1
ATOM 1949 N N . HIS A 1 266 ? 10.413 -31.384 5.480 1.00 76.23 266 HIS A N 1
ATOM 1950 C CA . HIS A 1 266 ? 11.025 -32.605 6.039 1.00 81.87 266 HIS A CA 1
ATOM 1951 C C . HIS A 1 266 ? 11.851 -33.259 4.939 1.00 89.78 266 HIS A C 1
ATOM 1952 O O . HIS A 1 266 ? 13.023 -33.566 5.158 1.00 93.58 266 HIS A O 1
ATOM 1959 N N . ARG A 1 267 ? 11.252 -33.411 3.737 1.00 85.94 267 ARG A N 1
ATOM 1960 C CA . ARG A 1 267 ? 11.929 -33.850 2.520 1.00 89.38 267 ARG A CA 1
ATOM 1961 C C . ARG A 1 267 ? 12.687 -32.580 2.165 1.00 93.78 267 ARG A C 1
ATOM 1962 O O . ARG A 1 267 ? 12.100 -31.510 2.153 1.0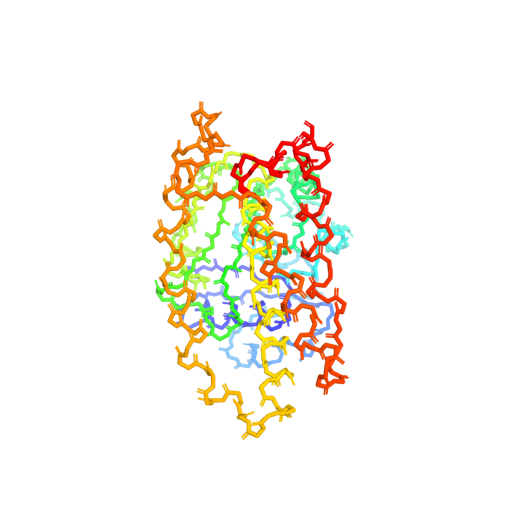0 92.18 267 ARG A O 1
ATOM 1970 N N . GLY A 1 268 ? 13.982 -32.662 2.010 1.00 93.34 268 GLY A N 1
ATOM 1971 C CA . GLY A 1 268 ? 14.758 -31.451 1.800 1.00 91.20 268 GLY A CA 1
ATOM 1972 C C . GLY A 1 268 ? 15.821 -31.390 2.866 1.00 96.63 268 GLY A C 1
ATOM 1973 O O . GLY A 1 268 ? 16.992 -31.202 2.548 1.00 98.97 268 GLY A O 1
ATOM 1974 N N . ALA A 1 269 ? 15.426 -31.636 4.136 1.00 90.90 269 ALA A N 1
ATOM 1975 C CA . ALA A 1 269 ? 16.340 -31.724 5.277 1.00 91.95 269 ALA A CA 1
ATOM 1976 C C . ALA A 1 269 ? 17.227 -32.973 5.068 1.00 100.05 269 ALA A C 1
ATOM 1977 O O . ALA A 1 269 ? 18.333 -33.077 5.614 1.00 101.95 269 ALA A O 1
ATOM 1979 N N . ASP A 1 270 ? 16.738 -33.874 4.192 1.00 96.82 270 ASP A N 1
ATOM 1980 C CA . ASP A 1 270 ? 17.355 -35.106 3.737 1.00 101.24 270 ASP A CA 1
ATOM 1981 C C . ASP A 1 270 ? 18.398 -34.832 2.618 1.00 104.36 270 ASP A C 1
ATOM 1982 O O . ASP A 1 270 ? 18.835 -35.769 1.938 1.00 107.41 270 ASP A O 1
ATOM 1987 N N . ALA A 1 271 ? 18.811 -33.555 2.453 1.00 96.17 271 ALA A N 1
ATOM 1988 C CA . ALA A 1 271 ? 19.809 -33.150 1.462 1.00 124.63 271 ALA A CA 1
ATOM 1989 C C . ALA A 1 271 ? 21.019 -32.441 2.086 1.00 132.58 271 ALA A C 1
ATOM 1990 O O . ALA A 1 271 ? 21.076 -32.209 3.296 1.00 85.17 271 ALA A O 1
ATOM 1992 N N . GLY A 1 274 ? 18.807 -29.279 2.123 1.00 89.62 274 GLY A N 1
ATOM 1993 C CA . GLY A 1 274 ? 19.475 -29.550 3.394 1.00 91.70 274 GLY A CA 1
ATOM 1994 C C . GLY A 1 274 ? 19.227 -28.474 4.424 1.00 91.92 274 GLY A C 1
ATOM 1995 O O . GLY A 1 274 ? 18.748 -27.402 4.059 1.00 86.67 274 GLY A O 1
ATOM 1996 N N . ALA A 1 275 ? 19.593 -28.713 5.710 1.00 90.66 275 ALA A N 1
ATOM 1997 C CA . ALA A 1 275 ? 19.402 -27.699 6.761 1.00 87.14 275 ALA A CA 1
ATOM 1998 C C . ALA A 1 275 ? 20.340 -26.468 6.599 1.00 85.44 275 ALA A C 1
ATOM 1999 O O . ALA A 1 275 ? 21.166 -26.114 7.448 1.00 82.56 275 ALA A O 1
ATOM 2001 N N . ASP A 1 276 ? 20.165 -25.838 5.436 1.00 78.62 276 ASP A N 1
ATOM 2002 C CA . ASP A 1 276 ? 20.698 -24.570 4.994 1.00 75.44 276 ASP A CA 1
ATOM 2003 C C . ASP A 1 276 ? 19.426 -23.681 5.061 1.00 69.30 276 ASP A C 1
ATOM 2004 O O . ASP A 1 276 ? 18.728 -23.753 6.067 1.00 64.91 276 ASP A O 1
ATOM 2009 N N . SER A 1 277 ? 19.110 -22.884 4.028 1.00 61.65 277 SER A N 1
ATOM 2010 C CA . SER A 1 277 ? 17.908 -22.050 4.047 1.00 54.84 277 SER A CA 1
ATOM 2011 C C . SER A 1 277 ? 16.710 -22.861 3.608 1.00 58.35 277 SER A C 1
ATOM 2012 O O . SER A 1 277 ? 16.849 -23.767 2.784 1.00 59.55 277 SER A O 1
ATOM 2015 N N . PHE A 1 278 ? 15.517 -22.486 4.098 1.00 51.03 278 PHE A N 1
ATOM 2016 C CA . PHE A 1 278 ? 14.275 -23.137 3.678 1.00 50.29 278 PHE A CA 1
ATOM 2017 C C . PHE A 1 278 ? 14.016 -22.984 2.154 1.00 56.54 278 PHE A C 1
ATOM 2018 O O . PHE A 1 278 ? 13.226 -23.720 1.577 1.00 57.74 278 PHE A O 1
ATOM 2026 N N . SER A 1 279 ? 14.754 -22.084 1.507 1.00 54.63 279 SER A N 1
ATOM 2027 C CA . SER A 1 279 ? 14.756 -21.874 0.061 1.00 55.07 279 SER A CA 1
ATOM 2028 C C . SER A 1 279 ? 15.417 -23.076 -0.652 1.00 58.43 279 SER A C 1
ATOM 2029 O O . SER A 1 279 ? 15.134 -23.338 -1.824 1.00 54.94 279 SER A O 1
ATOM 2032 N N . SER A 1 280 ? 16.301 -23.814 0.062 1.00 59.13 280 SER A N 1
ATOM 2033 C CA . SER A 1 280 ? 17.010 -24.956 -0.516 1.00 62.87 280 SER A CA 1
ATOM 2034 C C . SER A 1 280 ? 16.099 -26.003 -1.160 1.00 65.92 280 SER A C 1
ATOM 2035 O O . SER A 1 280 ? 16.539 -26.678 -2.074 1.00 67.50 280 SER A O 1
AT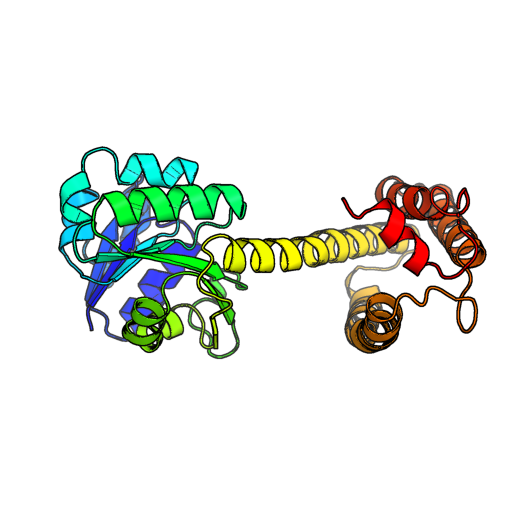OM 2038 N N . VAL A 1 281 ? 14.824 -26.094 -0.759 1.00 60.69 281 VAL A N 1
ATOM 2039 C CA . VAL A 1 281 ? 13.930 -27.065 -1.383 0.50 60.33 281 VAL A CA 1
ATOM 2040 C C . VAL A 1 281 ? 13.710 -26.849 -2.892 1.00 61.54 281 VAL A C 1
ATOM 2041 O O . VAL A 1 281 ? 13.415 -27.812 -3.592 1.00 62.33 281 VAL A O 1
ATOM 2045 N N . ILE A 1 282 ? 13.898 -25.606 -3.403 1.00 57.09 282 ILE A N 1
ATOM 2046 C CA . ILE A 1 282 ? 13.770 -25.304 -4.847 1.00 57.25 282 ILE A CA 1
ATOM 2047 C C . ILE A 1 282 ? 14.591 -26.293 -5.701 1.00 64.14 282 ILE A C 1
ATOM 2048 O O . ILE A 1 282 ? 14.076 -26.805 -6.702 1.00 62.11 282 ILE A O 1
ATOM 2053 N N . LYS A 1 283 ? 15.857 -26.565 -5.298 1.00 66.92 283 LYS A N 1
ATOM 2054 C CA . LYS A 1 283 ? 16.741 -27.494 -6.024 1.00 71.87 283 LYS A CA 1
ATOM 2055 C C . LYS A 1 283 ? 16.205 -28.934 -6.146 1.00 79.90 283 LYS A C 1
ATOM 2056 O O . LYS A 1 283 ? 16.623 -29.664 -7.045 1.00 82.76 283 LYS A O 1
ATOM 2062 N N . LEU A 1 284 ? 15.192 -29.287 -5.321 1.00 75.74 284 LEU A N 1
ATOM 2063 C CA . LEU A 1 284 ? 14.495 -30.569 -5.402 1.00 77.46 284 LEU A CA 1
ATOM 2064 C C . LEU A 1 284 ? 13.252 -30.456 -6.285 1.00 78.45 284 LEU A C 1
ATOM 2065 O O . LEU A 1 284 ? 12.779 -31.475 -6.785 1.00 79.80 284 LEU A O 1
ATOM 2070 N N . MET A 1 285 ? 12.718 -29.229 -6.477 1.00 72.46 285 MET A N 1
ATOM 2071 C CA . MET A 1 285 ? 11.519 -29.002 -7.297 1.00 70.05 285 MET A CA 1
ATOM 2072 C C . MET A 1 285 ? 11.800 -28.818 -8.780 1.00 73.99 285 MET A C 1
ATOM 2073 O O . MET A 1 285 ? 10.982 -29.244 -9.592 1.00 74.64 285 MET A O 1
ATOM 2078 N N . LYS A 1 286 ? 12.928 -28.178 -9.138 1.00 70.69 286 LYS A N 1
ATOM 2079 C CA . LYS A 1 286 ? 13.329 -27.926 -10.537 1.00 72.29 286 LYS A CA 1
ATOM 2080 C C . LYS A 1 286 ? 13.491 -29.205 -11.356 1.00 81.36 286 LYS A C 1
ATOM 2081 O O . LYS A 1 286 ? 13.721 -30.270 -10.773 1.00 84.44 286 LYS A O 1
ATOM 2087 N N . LYS A 1 287 ? 13.406 -29.100 -12.707 1.00 78.80 287 LYS A N 1
ATOM 2088 C CA . LYS A 1 287 ? 13.608 -30.245 -13.610 1.00 95.99 287 LYS A CA 1
ATOM 2089 C C . LYS A 1 287 ? 15.085 -30.639 -13.587 1.00 120.95 287 LYS A C 1
ATOM 2090 O O . LYS A 1 287 ? 15.937 -29.766 -13.732 1.00 83.66 287 LYS A O 1
#

InterPro domains:
  IPR006115 6-phosphogluconate dehydrogenase, NADP-binding [PF03446] (5-156)
  IPR008927 6-phosphogluconate dehydrogenase-like, C-terminal domain superfamily [SSF48179] (162-287)
  IPR013328 6-phosphogluconate dehydrogenase, domain 2 [G3DSA:1.10.1040.10] (160-289)
  IPR015815 3-hydroxyisobutyrate dehydrogenase-related [PIRSF000103] (1-288)
  IPR036291 NAD(P)-binding domain superfamily [SSF51735] (4-156)
  IPR048666 NADPH-dependent reductive aminase-like, C-terminal domain [PF21761] (161-287)
  IPR051265 HIBADH-related NP60 subfamily [PTHR43580] (5-285)

Radius of gyration: 23.3 Å; Cα contacts (8 Å, |Δi|>4): 473; chains: 1; bounding box: 54×37×64 Å

Foldseek 3Di:
DEEEFEAQDLLSVLLLVLCVVVVYAYEYYYPDVVSCVVVVVSRHHYDPALLCRLQVDQEYEYDHQALVVVVVSCVVSLQSLANHEYEHAHQDALVSQQVSQVSSVVSHHGYKYKQWPDDSVQFQPLPTEIEIEADPVSCVVCVVSVCSRPNYYHYDYNRRRRSSVVNVVVVVCVVLLVVVLVLVQQLVVLVVDHSVRCVVVSVVVVVCCVVVCVVVVVCVVVPHQAPVPHWLVVVLVVLVVVLVSCVVSVHDNPSSVVVSVLSVVQVVVNRGHVSSSVVVVDD

Secondary structure (DSSP, 8-state):
-EEEEE--SHHHHHHHHHHHHTT-EEEEE-SSGGGSHHHHHHTPEEPSSHHHHHHT-SEEEE--S-HHHHHHHSTTTGGGGTT-EEEE-----HHHHHHHHHHHHHTT-EEEEEEEE--GGGTT-TT-EEEEES-HHHHHHHHHHHHHH-SEEEEEES-THHHHHHHHHHHHHHHHHHHHHHHHHHHHHTTT--HHHHHHHHHHHHHTHHHHHHHHHHHHHHT---SSS--HHHHHHHHHHHHHHHHHTT---HHHHHHHHHHHHHHT---S-GGGGHHHH--

Organism: NCBI:txid1286094

CATH classification: 3.40.50.720 (+1 more: 1.10.1040.10)

Sequence (283 aa):
QSVTVIGLGPMGQAMAAAYLDRGYEVTLWNRTASRADALVARGAKLAATPEQALSANELVILSLIDYDAMYGVLEGAEEAVAGRVLVNLSSDTPEKARAAARRVAELGGTHLTGGVLSPPPGIGSPDMSTFYSGPRAAYDQHRAALEVITGKTDYRGEDPGLAALMYQLNMVVFWPAMLSYWQAVALADAHGLTAADIAPYVSENFAGMGQFIDFYAARIDAGNHAGDVDRLSMGVASMEHVVHTNADSGVDTAFPRAVLDAFHRGADAGADSFSSVIKLMKK

Solvent-accessible surface area: 14952 Å² total; per-residue (Å²): 175,40,0,0,0,0,7,0,28,85,52,0,52,24,1,0,24,7,0,29,105,125,60,31,106,1,18,0,45,27,211,74,58,78,99,1,92,76,9,62,95,127,51,5,118,80,10,96,51,19,65,121,0,0,60,51,16,72,9,0,0,0,18,30,143,39,3,101,26,2,80,49,13,8,148,55,3,57,158,15,0,55,59,52,8,0,0,0,12,4,58,26,63,28,121,92,0,74,33,0,12,162,80,0,67,135,32,46,4,52,6,0,0,3,1,11,52,14,82,41,124,12,18,12,31,101,94,63,30,0,31,0,0,0,55,103,81,7,1,75,118,18,94,76,13,0,73,10,0,0,25,115,15,51,35,108,15,111,51,33,0,46,0,4,70,39,40,59,88,56,34,98,102,88,159,56,24,61,83,41,38,140,28,31,42,45,39,11,101,52,109,72,88,81,40,80,63,23,36,83,168,30,70,127,99,85,82,34,72,34,148,129,102,97,96,29,43,69,25,52,132,87,56,70,31,35,25,126,94,22,102,0,58,93,17,13,44,62,25,58,122,63,12,104,60,2,55,121,34,72,22,102,19,61,49,4,107,56,50,15,84,34,35,90,138,2,41,127,85,6,65,71,0,85,11,3,6,51,123,84,118,141,257

Nearest PDB structures (foldseek):
  4oqz-assembly1_A-2  TM=1.003E+00  e=4.121E-54  Streptomyces aurantiacus JA 4570
  7wnn-assembly1_A  TM=9.593E-01  e=3.336E-28  Actinoalloteichus hymeniacidonis
  5ocm-assembly1_A  TM=9.500E-01  e=7.952E-28  Streptosporangium roseum
  7wnw-assembly1_B  TM=9.608E-01  e=1.593E-27  Actinoalloteichus hymeniacidonis
  8p2j-assembly4_G  TM=9.497E-01  e=1.378E-25  Blastomyces dermatitidis